Protein AF-A0A3A0FNV3-F1 (afdb_monomer_lite)

Radius of gyration: 21.92 Å; chains: 1; bounding box: 50×44×82 Å

Foldseek 3Di:
DCVVVVLCVVVVVVVVVCCVPVVVVCCVVPPPCVVVVVVVVVVVVQLFDDLQWAADLLLQLDDPCLDQVNQADPPDPDRRPSSRVSSNVSSVVRVVVLVVLLVVLVVLLVLLPVPDDPLLNVLLCLLVDRSVGGDGNVVCVSCVSQCVCCVVPVLSVVLVVVLVVVLVCLVPPDDDRRVSRSVSNVSSSCSSCRSSNVSSVVSPDPDPDPPDPDDDDD

pLDDT: mean 89.93, std 10.89, range [49.06, 98.44]

Structure (mmCIF, N/CA/C/O backbone):
data_AF-A0A3A0FNV3-F1
#
_entry.id   AF-A0A3A0FNV3-F1
#
loop_
_atom_site.group_PDB
_atom_site.id
_atom_site.type_symbol
_atom_site.label_atom_id
_atom_site.label_alt_id
_atom_site.label_comp_id
_atom_site.label_asym_id
_atom_site.label_entity_id
_atom_site.label_seq_id
_atom_site.pdbx_PDB_ins_code
_atom_site.Cartn_x
_atom_site.Cartn_y
_atom_site.Cartn_z
_atom_site.occupancy
_atom_site.B_iso_or_equiv
_atom_site.auth_seq_id
_atom_site.auth_comp_id
_atom_site.auth_asym_id
_atom_site.auth_atom_id
_atom_site.pdbx_PDB_model_num
ATOM 1 N N . SER A 1 1 ? -9.319 -19.279 26.251 1.00 56.81 1 SER A N 1
ATOM 2 C CA . SER A 1 1 ? -10.731 -19.099 25.852 1.00 56.81 1 SER A CA 1
ATOM 3 C C . SER A 1 1 ? -10.801 -19.004 24.334 1.00 56.81 1 SER A C 1
ATOM 5 O O . SER A 1 1 ? -10.103 -18.166 23.783 1.00 56.81 1 SER A O 1
ATOM 7 N N . LEU A 1 2 ? -11.583 -19.861 23.660 1.00 53.09 2 LEU A N 1
ATOM 8 C CA . LEU A 1 2 ? -11.780 -19.834 22.193 1.00 53.09 2 LEU A CA 1
ATOM 9 C C . LEU A 1 2 ? -12.925 -18.893 21.760 1.00 53.09 2 LEU A C 1
ATOM 11 O O . LEU A 1 2 ? -13.252 -18.825 20.579 1.00 53.09 2 LEU A O 1
ATOM 15 N N . ALA A 1 3 ? -13.536 -18.158 22.697 1.00 56.94 3 ALA A N 1
ATOM 16 C CA . ALA A 1 3 ? -14.601 -17.195 22.411 1.00 56.94 3 ALA A CA 1
ATOM 17 C C . ALA A 1 3 ? -14.282 -16.198 21.268 1.00 56.94 3 ALA A C 1
ATOM 19 O O . ALA A 1 3 ? -15.156 -16.022 20.422 1.00 56.94 3 ALA A O 1
ATOM 20 N N . PRO A 1 4 ? -13.063 -15.622 21.146 1.00 59.16 4 PRO A N 1
ATOM 21 C CA . PRO A 1 4 ? -12.758 -14.708 20.040 1.00 59.16 4 PRO A CA 1
ATOM 22 C C . PRO A 1 4 ? -12.643 -15.398 18.669 1.00 59.16 4 PRO A C 1
ATOM 24 O O . PRO A 1 4 ? -12.780 -14.744 17.647 1.00 59.16 4 PRO A O 1
ATOM 27 N N . LEU A 1 5 ? -12.447 -16.722 18.604 1.00 58.72 5 LEU A N 1
ATOM 28 C CA . LEU A 1 5 ? -12.491 -17.445 17.323 1.00 58.72 5 LEU A CA 1
ATOM 29 C C . LEU A 1 5 ? -13.930 -17.673 16.842 1.00 58.72 5 LEU A C 1
ATOM 31 O O . LEU A 1 5 ? -14.163 -17.802 15.644 1.00 58.72 5 LEU A O 1
ATOM 35 N N . ARG A 1 6 ? -14.909 -17.693 17.757 1.00 64.94 6 ARG A N 1
ATOM 36 C CA . ARG A 1 6 ? -16.327 -17.843 17.403 1.00 64.94 6 ARG A CA 1
ATOM 37 C C . ARG A 1 6 ? -16.907 -16.578 16.764 1.00 64.94 6 ARG A C 1
ATOM 39 O O . ARG A 1 6 ? -17.780 -16.709 15.912 1.00 64.94 6 ARG A O 1
ATOM 46 N N . SER A 1 7 ? -16.413 -15.385 17.111 1.00 68.69 7 SER A N 1
ATOM 47 C CA . SER A 1 7 ? -16.864 -14.125 16.492 1.00 68.69 7 SER A CA 1
ATOM 48 C C . SER A 1 7 ? -16.366 -13.947 15.053 1.00 68.69 7 SER A C 1
ATOM 50 O O . SER A 1 7 ? -17.004 -13.265 14.259 1.00 68.69 7 SER A O 1
ATOM 52 N N . LEU A 1 8 ? -15.289 -14.641 14.669 1.00 73.81 8 LEU A N 1
ATOM 53 C CA . LEU A 1 8 ? -14.767 -14.645 13.298 1.00 73.81 8 LEU A CA 1
ATOM 54 C C . LEU A 1 8 ? -15.518 -15.597 12.356 1.00 73.81 8 LEU A C 1
ATOM 56 O O . LEU A 1 8 ? -15.335 -15.523 11.140 1.00 73.81 8 LEU A O 1
ATOM 60 N N . ALA A 1 9 ? -16.371 -16.481 12.885 1.00 78.56 9 ALA A N 1
ATOM 61 C CA . ALA A 1 9 ? -17.079 -17.485 12.093 1.00 78.56 9 ALA A CA 1
ATOM 62 C C . ALA A 1 9 ? -17.923 -16.894 10.942 1.00 78.56 9 ALA A C 1
ATOM 64 O O . ALA A 1 9 ? -17.842 -17.439 9.842 1.00 78.56 9 ALA A O 1
ATOM 65 N N . PRO A 1 10 ? -18.663 -15.775 11.105 1.00 80.88 10 PRO A N 1
ATOM 66 C CA . PRO A 1 10 ? -19.412 -15.167 10.003 1.00 80.88 10 PRO A CA 1
ATOM 67 C C . PRO A 1 10 ? -18.507 -14.637 8.885 1.00 80.88 10 PRO A C 1
ATOM 69 O O . PRO A 1 10 ? -18.831 -14.792 7.710 1.00 80.88 10 PRO A O 1
ATOM 72 N N . PHE A 1 11 ? -17.351 -14.059 9.227 1.00 77.31 11 PHE A N 1
ATOM 73 C CA . PHE A 1 11 ? -16.380 -13.576 8.241 1.00 77.31 11 PHE A CA 1
ATOM 74 C C . PHE A 1 11 ? -15.720 -14.732 7.493 1.00 77.31 11 PHE A C 1
ATOM 76 O O . PHE A 1 11 ? -15.628 -14.697 6.267 1.00 77.31 11 PHE A O 1
ATOM 83 N N . ALA A 1 12 ? -15.305 -15.776 8.215 1.00 82.25 12 ALA A N 1
ATOM 84 C CA . ALA A 1 12 ? -14.751 -16.985 7.616 1.00 82.25 12 ALA A CA 1
ATOM 85 C C . ALA A 1 12 ? -15.774 -17.672 6.698 1.00 82.25 12 ALA A C 1
ATOM 87 O O . ALA A 1 12 ? -15.426 -18.076 5.592 1.00 82.25 12 ALA A O 1
ATOM 88 N N . LEU A 1 13 ? -17.042 -17.737 7.118 1.00 87.44 13 LEU A N 1
ATOM 89 C CA . LEU A 1 13 ? -18.137 -18.267 6.310 1.00 87.44 13 LEU A CA 1
ATOM 90 C C . LEU A 1 13 ? -18.391 -17.408 5.068 1.00 87.44 13 LEU A C 1
ATOM 92 O O . LEU A 1 13 ? -18.533 -17.954 3.982 1.00 87.44 13 LEU A O 1
ATOM 96 N N . GLY A 1 14 ? -18.404 -16.080 5.201 1.00 86.31 14 GLY A N 1
ATOM 97 C CA . GLY A 1 14 ? -18.557 -15.162 4.071 1.00 86.31 14 GLY A CA 1
ATOM 98 C C . GLY A 1 14 ? -17.419 -15.293 3.057 1.00 86.31 14 GLY A C 1
ATOM 99 O O . GLY A 1 14 ? -17.672 -15.377 1.857 1.00 86.31 14 GLY A O 1
ATOM 100 N N . ALA A 1 15 ? -16.173 -15.389 3.527 1.00 84.88 15 ALA A N 1
ATOM 101 C CA . ALA A 1 15 ? -15.012 -15.632 2.674 1.00 84.88 15 ALA A CA 1
ATOM 102 C C . ALA A 1 15 ? -15.087 -17.007 1.990 1.00 84.88 15 ALA A C 1
ATOM 104 O O . ALA A 1 15 ? -14.870 -17.107 0.784 1.00 84.88 15 ALA A O 1
ATOM 105 N N . ALA A 1 16 ? -15.450 -18.056 2.733 1.00 91.50 16 ALA A N 1
ATOM 106 C CA . ALA A 1 16 ? -15.634 -19.397 2.188 1.00 91.50 16 ALA A CA 1
ATOM 107 C C . ALA A 1 16 ? -16.756 -19.436 1.141 1.00 91.50 16 ALA A C 1
ATOM 109 O O . ALA A 1 16 ? -16.574 -20.031 0.083 1.00 91.50 16 ALA A O 1
ATOM 110 N N . LEU A 1 17 ? -17.879 -18.756 1.391 1.00 95.38 17 LEU A N 1
ATOM 111 C CA . LEU A 1 17 ? -18.998 -18.644 0.457 1.00 95.38 17 LEU A CA 1
ATOM 112 C C . LEU A 1 17 ? -18.594 -17.876 -0.805 1.00 95.38 17 LEU A C 1
ATOM 114 O O . LEU A 1 17 ? -18.883 -18.325 -1.910 1.00 95.38 17 LEU A O 1
ATOM 118 N N . ALA A 1 18 ? -17.882 -16.757 -0.657 1.00 91.69 18 ALA A N 1
ATOM 119 C CA . ALA A 1 18 ? -17.359 -16.004 -1.791 1.00 91.69 18 ALA A CA 1
ATOM 120 C C . ALA A 1 18 ? -16.444 -16.880 -2.657 1.00 91.69 18 ALA A C 1
ATOM 122 O O . ALA A 1 18 ? -16.605 -16.910 -3.873 1.00 91.69 18 ALA A O 1
ATOM 123 N N . VAL A 1 19 ? -15.541 -17.659 -2.052 1.00 92.69 19 VAL A N 1
ATOM 124 C CA . VAL A 1 19 ? -14.698 -18.622 -2.778 1.00 92.69 19 VAL A CA 1
ATOM 125 C C . VAL A 1 19 ? -15.552 -19.703 -3.448 1.00 92.69 19 VAL A C 1
ATOM 127 O O . VAL A 1 19 ? -15.392 -19.944 -4.642 1.00 92.69 19 VAL A O 1
ATOM 130 N N . ALA A 1 20 ? -16.491 -20.308 -2.718 1.00 95.62 20 ALA A N 1
ATOM 131 C CA . ALA A 1 20 ? -17.356 -21.381 -3.207 1.00 95.62 20 ALA A CA 1
ATOM 132 C C . ALA A 1 20 ? -18.283 -20.953 -4.354 1.00 95.62 20 ALA A C 1
ATOM 134 O O . ALA A 1 20 ? -18.693 -21.798 -5.140 1.00 95.62 20 ALA A O 1
ATOM 135 N N . VAL A 1 21 ? -18.604 -19.664 -4.480 1.00 96.75 21 VAL A N 1
ATOM 136 C CA . VAL A 1 21 ? -19.423 -19.134 -5.580 1.00 96.75 21 VAL A CA 1
ATOM 137 C C . VAL A 1 21 ? -18.549 -18.612 -6.720 1.00 96.75 21 VAL A C 1
ATOM 139 O O . VAL A 1 21 ? -18.740 -18.986 -7.878 1.00 96.75 21 VAL A O 1
ATOM 142 N N . LEU A 1 22 ? -17.570 -17.760 -6.412 1.00 94.19 22 LEU A N 1
ATOM 143 C CA . LEU A 1 22 ? -16.794 -17.047 -7.427 1.00 94.19 22 LEU A CA 1
ATOM 144 C C . LEU A 1 22 ? -15.810 -17.962 -8.155 1.00 94.19 22 LEU A C 1
ATOM 146 O O . LEU A 1 22 ? -15.647 -17.824 -9.366 1.00 94.19 22 LEU A O 1
ATOM 150 N N . VAL A 1 23 ? -15.171 -18.909 -7.456 1.00 91.81 23 VAL A N 1
ATOM 151 C CA . VAL A 1 23 ? -14.202 -19.819 -8.084 1.00 91.81 23 VAL A CA 1
ATOM 152 C C . VAL A 1 23 ? -14.894 -20.748 -9.086 1.00 91.81 23 VAL A C 1
ATOM 154 O O . VAL A 1 23 ? -14.438 -20.794 -10.233 1.00 91.81 23 VAL A O 1
ATOM 157 N N . PRO A 1 24 ? -16.009 -21.436 -8.764 1.00 93.44 24 PRO A N 1
ATOM 158 C CA . PRO A 1 24 ? -16.716 -22.236 -9.762 1.00 93.44 24 PRO A CA 1
ATOM 159 C C . PRO A 1 24 ? -17.254 -21.406 -10.923 1.00 93.44 24 PRO A C 1
ATOM 161 O O . PRO A 1 24 ? -17.085 -21.814 -12.068 1.00 93.44 24 PRO A O 1
ATOM 164 N N . LEU A 1 25 ? -17.824 -20.223 -10.665 1.00 93.94 25 LEU A N 1
ATOM 165 C CA . LEU A 1 25 ? -18.347 -19.358 -11.726 1.00 93.94 25 LEU A CA 1
ATOM 166 C C . LEU A 1 25 ? -17.239 -18.898 -12.690 1.00 93.94 25 LEU A C 1
ATOM 168 O O . LEU A 1 25 ? -17.401 -18.973 -13.910 1.00 93.94 25 LEU A O 1
ATOM 172 N N . ALA A 1 26 ? -16.086 -18.485 -12.156 1.00 92.00 26 ALA A N 1
ATOM 173 C CA . ALA A 1 26 ? -14.915 -18.131 -12.955 1.00 92.00 26 ALA A CA 1
ATOM 174 C C . ALA A 1 26 ? -14.381 -19.337 -13.746 1.00 92.00 26 ALA A C 1
ATOM 176 O O . ALA A 1 26 ? -14.042 -19.205 -14.923 1.00 92.00 26 ALA A O 1
ATOM 177 N N . THR A 1 27 ? -14.366 -20.524 -13.129 1.00 94.44 27 THR A N 1
ATOM 178 C CA . THR A 1 27 ? -13.934 -21.774 -13.775 1.00 94.44 27 THR A CA 1
ATOM 179 C C . THR A 1 27 ? -14.876 -22.183 -14.901 1.00 94.44 27 THR A C 1
ATOM 181 O O . THR A 1 27 ? -14.412 -22.560 -15.971 1.00 94.44 27 THR A O 1
ATOM 184 N N . TRP A 1 28 ? -16.189 -22.080 -14.696 1.00 95.38 28 TRP A N 1
ATOM 185 C CA . TRP A 1 28 ? -17.193 -22.380 -15.713 1.00 95.38 28 TRP A CA 1
ATOM 186 C C . TRP A 1 28 ? -17.046 -21.466 -16.932 1.00 95.38 28 TRP A C 1
ATOM 188 O O . TRP A 1 28 ? -17.111 -21.934 -18.066 1.00 95.38 28 TRP A O 1
ATOM 198 N N . ARG A 1 29 ? -16.773 -20.172 -16.714 1.00 95.25 29 ARG A N 1
ATOM 199 C CA . ARG A 1 29 ? -16.646 -19.196 -17.804 1.00 95.25 29 ARG A CA 1
ATOM 200 C C . ARG A 1 29 ? -15.292 -19.219 -18.523 1.00 95.25 29 ARG A C 1
ATOM 202 O O . ARG A 1 29 ? -15.258 -18.924 -19.721 1.00 95.25 29 ARG A O 1
ATOM 209 N N . GLY A 1 30 ? -14.201 -19.485 -17.802 1.00 90.75 30 GLY A N 1
ATOM 210 C CA . GLY A 1 30 ? -12.821 -19.428 -18.309 1.00 90.75 30 GLY A CA 1
ATOM 211 C C . GLY A 1 30 ? -12.176 -20.787 -18.605 1.00 90.75 30 GLY A C 1
ATOM 212 O O . GLY A 1 30 ? -11.147 -20.840 -19.272 1.00 90.75 30 GLY A O 1
ATOM 213 N N . GLY A 1 31 ? -12.770 -21.884 -18.133 1.00 92.62 31 GLY A N 1
ATOM 214 C CA . GLY A 1 31 ? -12.195 -23.228 -18.175 1.00 92.62 31 GLY A CA 1
ATOM 215 C C . GLY A 1 31 ? -11.175 -23.485 -17.057 1.00 92.62 31 GLY A C 1
ATOM 216 O O . GLY A 1 31 ? -10.541 -22.570 -16.534 1.00 92.62 31 GLY A O 1
ATOM 217 N N . ALA A 1 32 ? -10.965 -24.758 -16.702 1.00 87.69 32 ALA A N 1
ATOM 218 C CA . ALA A 1 32 ? -10.039 -25.149 -15.629 1.00 87.69 32 ALA A CA 1
ATOM 219 C C . ALA A 1 32 ? -8.579 -24.721 -15.894 1.00 87.69 32 ALA A C 1
ATOM 221 O O . ALA A 1 32 ? -7.851 -24.374 -14.964 1.00 87.69 32 ALA A O 1
ATOM 222 N N . GLY A 1 33 ? -8.163 -24.673 -17.165 1.00 89.88 33 GLY A N 1
ATOM 223 C CA . GLY A 1 33 ? -6.829 -24.213 -17.563 1.00 89.88 33 GLY A CA 1
ATOM 224 C C . GLY A 1 33 ? -6.569 -22.726 -17.288 1.00 89.88 33 GLY A C 1
ATOM 225 O O . GLY A 1 33 ? -5.409 -22.342 -17.109 1.00 89.88 33 GLY A O 1
ATOM 226 N N . ALA A 1 34 ? -7.615 -21.894 -17.179 1.00 89.69 34 ALA A N 1
ATOM 227 C CA . ALA A 1 34 ? -7.478 -20.454 -16.954 1.00 89.69 34 ALA A CA 1
ATOM 228 C C . ALA A 1 34 ? -6.778 -20.119 -15.632 1.00 89.69 34 ALA A C 1
ATOM 230 O O . ALA A 1 34 ? -6.078 -19.112 -15.559 1.00 89.69 34 ALA A O 1
ATOM 231 N N . TRP A 1 35 ? -6.886 -20.976 -14.613 1.00 90.25 35 TRP A N 1
ATOM 232 C CA . TRP A 1 35 ? -6.216 -20.773 -13.326 1.00 90.25 35 TRP A CA 1
ATOM 233 C C . TRP A 1 35 ? -4.694 -20.798 -13.439 1.00 90.25 35 TRP A C 1
ATOM 235 O O . TRP A 1 35 ? -4.016 -19.991 -12.805 1.00 90.25 35 TRP A O 1
ATOM 245 N N . SER A 1 36 ? -4.148 -21.678 -14.282 1.00 90.88 36 SER A N 1
ATOM 246 C CA . SER A 1 36 ? -2.703 -21.748 -14.516 1.00 90.88 36 SER A CA 1
ATOM 247 C C . SER A 1 36 ? -2.185 -20.482 -15.213 1.00 90.88 36 SER A C 1
ATOM 249 O O . SER A 1 36 ? -1.183 -19.902 -14.786 1.00 90.88 36 SER A O 1
ATOM 251 N N . GLY A 1 37 ? -2.922 -19.998 -16.219 1.00 90.44 37 GLY A N 1
ATOM 252 C CA . GLY A 1 37 ? -2.634 -18.753 -16.927 1.00 90.44 37 GLY A CA 1
ATOM 253 C C . GLY A 1 37 ? -2.773 -17.528 -16.025 1.00 90.44 37 GLY A C 1
ATOM 254 O O . GLY A 1 37 ? -1.886 -16.677 -16.004 1.00 90.44 37 GLY A O 1
ATOM 255 N N . PHE A 1 38 ? -3.828 -17.475 -15.209 1.00 88.50 38 PHE A N 1
ATOM 256 C CA . PHE A 1 38 ? -4.022 -16.446 -14.191 1.00 88.50 38 PHE A CA 1
ATOM 257 C C . PHE A 1 38 ? -2.856 -16.424 -13.200 1.00 88.50 38 PHE A C 1
ATOM 259 O O . PHE A 1 38 ? -2.249 -15.378 -13.003 1.00 88.50 38 PHE A O 1
ATOM 266 N N . ALA A 1 39 ? -2.470 -17.570 -12.634 1.00 90.44 39 ALA A N 1
ATOM 267 C CA . ALA A 1 39 ? -1.353 -17.652 -11.696 1.00 90.44 39 ALA A CA 1
ATOM 268 C C . ALA A 1 39 ? -0.014 -17.240 -12.336 1.00 90.44 39 ALA A C 1
ATOM 270 O O . ALA A 1 39 ? 0.791 -16.543 -11.713 1.00 90.44 39 ALA A O 1
ATOM 271 N N . ALA A 1 40 ? 0.246 -17.642 -13.584 1.00 91.06 40 ALA A N 1
ATOM 272 C CA . ALA A 1 40 ? 1.425 -17.206 -14.330 1.00 91.06 40 ALA A CA 1
ATOM 273 C C . ALA A 1 40 ? 1.420 -15.686 -14.569 1.00 91.06 40 ALA A C 1
ATOM 275 O O . ALA A 1 40 ? 2.424 -15.021 -14.305 1.00 91.06 40 ALA A O 1
ATOM 276 N N . ASN A 1 41 ? 0.285 -15.126 -14.992 1.00 89.06 41 ASN A N 1
ATOM 277 C CA . ASN A 1 41 ? 0.139 -13.694 -15.225 1.00 89.06 41 ASN A CA 1
ATOM 278 C C . ASN A 1 41 ? 0.251 -12.886 -13.924 1.00 89.06 41 ASN A C 1
ATOM 280 O O . ASN A 1 41 ? 0.971 -11.895 -13.889 1.00 89.06 41 ASN A O 1
ATOM 284 N N . SER A 1 42 ? -0.362 -13.337 -12.828 1.00 86.25 42 SER A N 1
ATOM 285 C CA . SER A 1 42 ? -0.248 -12.690 -11.517 1.00 86.25 42 SER A CA 1
ATOM 286 C C . SER A 1 42 ? 1.192 -12.696 -11.009 1.00 86.25 42 SER A C 1
ATOM 288 O O . SER A 1 42 ? 1.674 -11.662 -10.556 1.00 86.25 42 SER A O 1
ATOM 290 N N . ARG A 1 43 ? 1.935 -13.807 -11.154 1.00 87.69 43 ARG A N 1
ATOM 291 C CA . ARG A 1 43 ? 3.375 -13.837 -10.831 1.00 87.69 43 ARG A CA 1
ATOM 292 C C . ARG A 1 43 ? 4.165 -12.837 -11.670 1.00 87.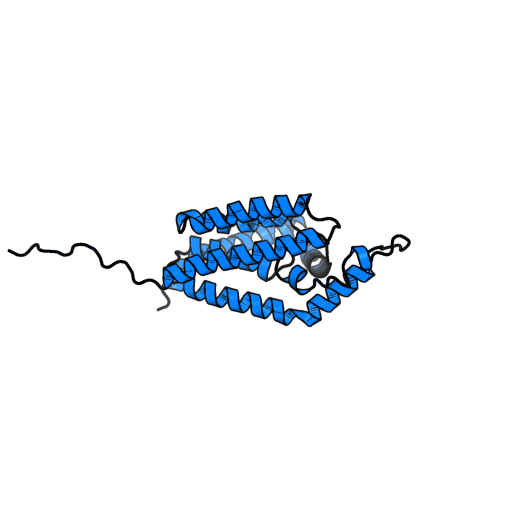69 43 ARG A C 1
ATOM 294 O O . ARG A 1 43 ? 4.989 -12.108 -11.125 1.00 87.69 43 ARG A O 1
ATOM 301 N N . LYS A 1 44 ? 3.889 -12.763 -12.976 1.00 87.62 44 LYS A N 1
ATOM 302 C CA . LYS A 1 44 ? 4.512 -11.781 -13.874 1.00 87.62 44 LYS A CA 1
ATOM 303 C C . LYS A 1 44 ? 4.205 -10.346 -13.435 1.00 87.62 44 LYS A C 1
ATOM 305 O O . LYS A 1 44 ? 5.128 -9.539 -13.356 1.00 87.62 44 LYS A O 1
ATOM 310 N N . LEU A 1 45 ? 2.947 -10.031 -13.130 1.00 84.62 45 LEU A N 1
ATOM 311 C CA . LEU A 1 45 ? 2.519 -8.699 -12.692 1.00 84.62 45 LEU A CA 1
ATOM 312 C C . LEU A 1 45 ? 3.178 -8.304 -11.366 1.00 84.62 45 LEU A C 1
ATOM 314 O O . LEU A 1 45 ? 3.768 -7.233 -11.283 1.00 84.62 45 LEU A O 1
ATOM 318 N N . LEU A 1 46 ? 3.182 -9.197 -10.372 1.00 82.50 46 LEU A N 1
ATOM 319 C CA . LEU A 1 46 ? 3.834 -8.964 -9.077 1.00 82.50 46 LEU A CA 1
ATOM 320 C C . LEU A 1 46 ? 5.357 -8.781 -9.205 1.00 82.50 46 LEU A C 1
ATOM 322 O O . LEU A 1 46 ? 5.953 -7.977 -8.488 1.00 82.50 46 LEU A O 1
ATOM 326 N N . ALA A 1 47 ? 5.995 -9.496 -10.136 1.00 84.19 47 ALA A N 1
ATOM 327 C CA . ALA A 1 47 ? 7.433 -9.402 -10.384 1.00 84.19 47 ALA A CA 1
ATOM 328 C C . ALA A 1 47 ? 7.838 -8.192 -11.243 1.00 84.19 47 ALA A C 1
ATOM 330 O O . ALA A 1 47 ? 9.027 -7.867 -11.314 1.00 84.19 47 ALA A O 1
ATOM 331 N N . THR A 1 48 ? 6.889 -7.526 -11.907 1.00 89.25 48 THR A N 1
ATOM 332 C CA . THR A 1 48 ? 7.171 -6.409 -12.813 1.00 89.25 48 THR A CA 1
ATOM 333 C C . THR A 1 48 ? 7.171 -5.089 -12.042 1.00 89.25 48 THR A C 1
ATOM 335 O O . THR A 1 48 ? 6.142 -4.688 -11.503 1.00 89.25 48 THR A O 1
ATOM 338 N N . PRO A 1 49 ? 8.302 -4.365 -11.970 1.00 92.00 49 PRO A N 1
ATOM 339 C CA . PRO A 1 49 ? 8.306 -3.012 -11.435 1.00 92.00 49 PRO A CA 1
ATOM 340 C C . PRO A 1 49 ? 7.577 -2.073 -12.396 1.00 92.00 49 PRO A C 1
ATOM 342 O O . PRO A 1 49 ? 7.914 -2.013 -13.582 1.00 92.00 49 PRO A O 1
ATOM 345 N N . LEU A 1 50 ? 6.606 -1.331 -11.871 1.00 93.00 50 LEU A N 1
ATOM 346 C CA . LEU A 1 50 ? 5.938 -0.238 -12.568 1.00 93.00 50 LEU A CA 1
ATOM 347 C C . LEU A 1 50 ? 6.190 1.064 -11.814 1.00 93.00 50 LEU A C 1
ATOM 349 O O . LEU A 1 50 ? 6.340 1.057 -10.591 1.00 93.00 50 LEU A O 1
ATOM 353 N N . PHE A 1 51 ? 6.245 2.172 -12.551 1.00 92.75 51 PHE A N 1
ATOM 354 C CA . PHE A 1 51 ? 6.491 3.497 -11.979 1.00 92.75 51 PHE A CA 1
ATOM 355 C C . PHE A 1 51 ? 5.443 3.892 -10.952 1.00 92.75 51 PHE A C 1
ATOM 357 O O . PHE A 1 51 ? 5.773 4.465 -9.925 1.00 92.75 51 PHE A O 1
ATOM 364 N N . ASN A 1 52 ? 4.195 3.515 -11.213 1.00 93.06 52 ASN A N 1
ATOM 365 C CA . ASN A 1 52 ? 3.060 3.829 -10.367 1.00 93.06 52 ASN A CA 1
ATOM 366 C C . ASN A 1 52 ? 2.843 2.837 -9.220 1.00 93.06 52 ASN A C 1
ATOM 368 O O . ASN A 1 52 ? 1.756 2.834 -8.646 1.00 93.06 52 ASN A O 1
ATOM 372 N N . HIS A 1 53 ? 3.815 1.973 -8.908 1.00 94.12 53 HIS A N 1
ATOM 373 C CA . HIS A 1 53 ? 3.717 1.135 -7.718 1.00 94.12 53 HIS A CA 1
ATOM 374 C C . HIS A 1 53 ? 3.894 1.970 -6.448 1.00 94.12 53 HIS A C 1
ATOM 376 O O . HIS A 1 53 ? 4.841 2.747 -6.346 1.00 94.12 53 HIS A O 1
ATOM 382 N N . VAL A 1 54 ? 3.026 1.734 -5.467 1.00 94.50 54 VAL A N 1
ATOM 383 C CA . VAL A 1 54 ? 3.072 2.320 -4.124 1.00 94.50 54 VAL A CA 1
ATOM 384 C C . VAL A 1 54 ? 3.192 1.249 -3.036 1.00 94.50 54 VAL A C 1
ATOM 386 O O . VAL A 1 54 ? 3.049 0.052 -3.312 1.00 94.50 54 VAL A O 1
ATOM 389 N N . GLY A 1 55 ? 3.512 1.680 -1.816 1.00 94.38 55 GLY A N 1
ATOM 390 C CA . GLY A 1 55 ? 3.664 0.837 -0.632 1.00 94.38 55 GLY A CA 1
ATOM 391 C C . GLY A 1 55 ? 5.118 0.577 -0.216 1.00 94.38 55 GLY A C 1
ATOM 392 O O . GLY A 1 55 ? 6.072 1.193 -0.697 1.00 94.38 55 GLY A O 1
ATOM 393 N N . ALA A 1 56 ? 5.317 -0.372 0.697 1.00 95.56 56 ALA A N 1
ATOM 394 C CA . ALA A 1 56 ? 6.626 -0.630 1.303 1.00 95.56 56 ALA A CA 1
ATOM 395 C C . ALA A 1 56 ? 7.671 -1.160 0.304 1.00 95.56 56 ALA A C 1
ATOM 397 O O . ALA A 1 56 ? 8.850 -0.817 0.387 1.00 95.56 56 ALA A O 1
ATOM 398 N N . LEU A 1 57 ? 7.249 -1.976 -0.665 1.00 94.31 57 LEU A N 1
ATOM 399 C CA . LEU A 1 57 ? 8.131 -2.584 -1.666 1.00 94.31 57 LEU A CA 1
ATOM 400 C C . LEU A 1 57 ? 8.816 -1.570 -2.604 1.00 94.31 57 LEU A C 1
ATOM 402 O O . LEU A 1 57 ? 10.043 -1.627 -2.719 1.00 94.31 57 LEU A O 1
ATOM 406 N N . PRO A 1 58 ? 8.098 -0.665 -3.301 1.00 93.69 58 PRO A N 1
ATOM 407 C CA . PRO A 1 58 ? 8.743 0.356 -4.130 1.00 93.69 58 PRO A CA 1
ATOM 408 C C . PRO A 1 58 ? 9.608 1.310 -3.301 1.00 93.69 58 PRO A C 1
ATOM 410 O O . PRO A 1 58 ? 10.688 1.677 -3.758 1.00 93.69 58 PRO A O 1
ATOM 413 N N . LEU A 1 59 ? 9.204 1.636 -2.068 1.00 95.38 59 LEU A N 1
ATOM 414 C CA . LEU A 1 59 ? 10.016 2.454 -1.166 1.00 95.38 59 LEU A CA 1
ATOM 415 C C . LEU A 1 59 ? 11.342 1.767 -0.799 1.00 95.38 59 LEU A C 1
ATOM 417 O O . LEU A 1 59 ? 12.401 2.379 -0.908 1.00 95.38 59 LEU A O 1
ATOM 421 N N . ALA A 1 60 ? 11.310 0.483 -0.428 1.00 95.94 60 ALA A N 1
ATOM 422 C CA . ALA A 1 60 ? 12.515 -0.284 -0.100 1.00 95.94 60 ALA A CA 1
ATOM 423 C C . ALA A 1 60 ? 13.461 -0.427 -1.306 1.00 95.94 60 ALA A C 1
ATOM 425 O O . ALA A 1 60 ? 14.686 -0.389 -1.165 1.00 95.94 60 ALA A O 1
ATOM 426 N N . ALA A 1 61 ? 12.890 -0.574 -2.500 1.00 95.94 61 ALA A N 1
ATOM 427 C CA . ALA A 1 61 ? 13.625 -0.746 -3.746 1.00 95.94 61 ALA A CA 1
ATOM 428 C C . ALA A 1 61 ? 14.215 0.554 -4.309 1.00 95.94 61 ALA A C 1
ATOM 430 O O . ALA A 1 61 ? 15.064 0.505 -5.202 1.00 95.94 61 ALA A O 1
ATOM 431 N N . PHE A 1 62 ? 13.771 1.709 -3.811 1.00 95.75 62 PHE A N 1
ATOM 432 C CA . PHE A 1 62 ? 14.204 2.997 -4.322 1.00 95.75 62 PHE A CA 1
ATOM 433 C C . PHE A 1 62 ? 15.671 3.290 -3.987 1.00 95.75 62 PHE A C 1
ATOM 435 O O . PHE A 1 62 ? 16.177 3.049 -2.886 1.00 95.75 62 PHE A O 1
ATOM 442 N N . GLU A 1 63 ? 16.363 3.851 -4.971 1.00 95.56 63 GLU A N 1
ATOM 443 C CA . GLU A 1 63 ? 17.729 4.329 -4.843 1.00 95.56 63 GLU A CA 1
ATOM 444 C C . GLU A 1 63 ? 17.892 5.574 -5.725 1.00 95.56 63 GLU A C 1
ATOM 446 O O . GLU A 1 63 ? 17.813 5.456 -6.949 1.00 95.56 63 GLU A O 1
ATOM 451 N N . PRO A 1 64 ? 18.152 6.763 -5.148 1.00 94.56 64 PRO A N 1
ATOM 452 C CA . PRO A 1 64 ? 18.235 8.010 -5.914 1.00 94.56 64 PRO A CA 1
ATOM 453 C C . PRO A 1 64 ? 19.279 7.997 -7.041 1.00 94.56 64 PRO A C 1
ATOM 455 O O . PRO A 1 64 ? 19.088 8.632 -8.079 1.00 94.56 64 PRO A O 1
ATOM 458 N N . ALA A 1 65 ? 20.383 7.265 -6.854 1.00 95.44 65 ALA A N 1
ATOM 459 C CA . ALA A 1 65 ? 21.433 7.101 -7.861 1.00 95.44 65 ALA A CA 1
ATOM 460 C C . ALA A 1 65 ? 20.998 6.223 -9.051 1.00 95.44 65 ALA A C 1
ATOM 462 O O . ALA A 1 65 ? 21.599 6.296 -10.118 1.00 95.44 65 ALA A O 1
ATOM 463 N N . ARG A 1 66 ? 19.939 5.423 -8.878 1.00 94.38 66 ARG A N 1
ATOM 464 C CA . ARG A 1 66 ? 19.383 4.479 -9.857 1.00 94.38 66 ARG A CA 1
ATOM 465 C C . ARG A 1 66 ? 17.915 4.786 -10.181 1.00 94.38 66 ARG A C 1
ATOM 467 O O . ARG A 1 66 ? 17.137 3.876 -10.469 1.00 94.38 66 ARG A O 1
ATOM 474 N N . SER A 1 67 ? 17.522 6.058 -10.105 1.00 94.31 67 SER A N 1
ATOM 475 C CA . SER A 1 67 ? 16.174 6.488 -10.486 1.00 94.31 67 SER A CA 1
ATOM 476 C C . SER A 1 67 ? 15.916 6.268 -11.976 1.00 94.31 67 SER A C 1
ATOM 478 O O . SER A 1 67 ? 16.855 6.188 -12.774 1.00 94.31 67 SER A O 1
ATOM 480 N N . ALA A 1 68 ? 14.640 6.198 -12.357 1.00 93.75 68 ALA A N 1
ATOM 481 C CA . ALA A 1 68 ? 14.210 5.981 -13.736 1.00 93.75 68 ALA A CA 1
ATOM 482 C C . ALA A 1 68 ? 14.887 6.963 -14.694 1.00 93.75 68 ALA A C 1
ATOM 484 O O . ALA A 1 68 ? 15.550 6.548 -15.634 1.00 93.75 68 ALA A O 1
ATOM 485 N N . ARG A 1 69 ? 14.852 8.256 -14.353 1.00 93.56 69 ARG A N 1
ATOM 486 C CA . ARG A 1 69 ? 15.512 9.330 -15.107 1.00 93.56 69 ARG A CA 1
ATOM 487 C C . ARG A 1 69 ? 16.994 9.065 -15.396 1.00 93.56 69 ARG A C 1
ATOM 489 O O . ARG A 1 69 ? 17.494 9.471 -16.436 1.00 93.56 69 ARG A O 1
ATOM 496 N N . ARG A 1 70 ? 17.727 8.477 -14.446 1.00 94.31 70 ARG A N 1
ATOM 497 C CA . ARG A 1 70 ? 19.181 8.263 -14.569 1.00 94.31 70 ARG A CA 1
ATOM 498 C C . ARG A 1 70 ? 19.528 7.009 -15.363 1.00 94.31 70 ARG A C 1
ATOM 500 O O . ARG A 1 70 ? 20.625 6.935 -15.903 1.00 94.31 70 ARG A O 1
ATOM 507 N N . LEU A 1 71 ? 18.637 6.022 -15.366 1.00 95.12 71 LEU A N 1
ATOM 508 C CA . LEU A 1 71 ? 18.852 4.719 -15.997 1.00 95.12 71 LEU A CA 1
ATOM 509 C C . LEU A 1 71 ? 18.068 4.540 -17.299 1.00 95.12 71 LEU A C 1
ATOM 511 O O . LEU A 1 71 ? 18.165 3.481 -17.916 1.00 95.12 71 LEU A O 1
ATOM 515 N N . GLU A 1 72 ? 17.286 5.539 -17.697 1.00 94.69 72 GLU A N 1
ATOM 516 C CA . GLU A 1 72 ? 16.548 5.536 -18.950 1.00 94.69 72 GLU A CA 1
ATOM 517 C C . GLU A 1 72 ? 17.507 5.507 -20.146 1.00 94.69 72 GLU A C 1
ATOM 519 O O . GLU A 1 72 ? 18.502 6.231 -20.2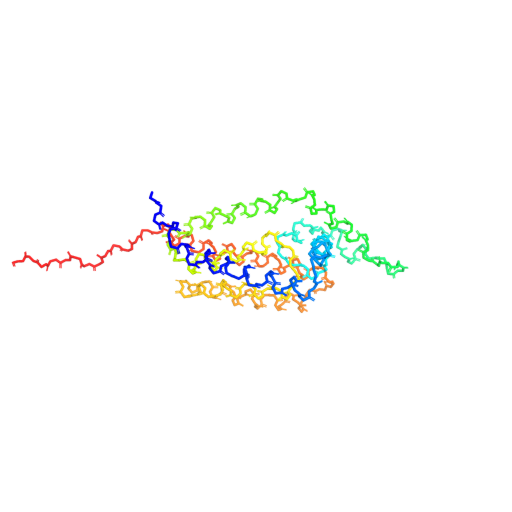03 1.00 94.69 72 GLU A O 1
ATOM 524 N N . GLN A 1 73 ? 17.186 4.660 -21.120 1.00 95.56 73 GLN A N 1
ATOM 525 C CA . GLN A 1 73 ? 17.916 4.499 -22.372 1.00 95.56 73 GLN A CA 1
ATOM 526 C C . GLN A 1 73 ? 16.961 4.767 -23.544 1.00 95.56 73 GLN A C 1
ATOM 528 O O . GLN A 1 73 ? 16.415 3.819 -24.105 1.00 95.56 73 GLN A O 1
ATOM 533 N N . PRO A 1 74 ? 16.733 6.036 -23.938 1.00 94.56 74 PRO A N 1
ATOM 534 C CA . PRO A 1 74 ? 15.668 6.399 -24.883 1.00 94.56 74 PRO A CA 1
ATOM 535 C C . PRO A 1 74 ? 15.753 5.700 -26.246 1.00 94.56 74 PRO A C 1
ATOM 537 O O . PRO A 1 74 ? 14.734 5.474 -26.887 1.00 94.56 74 PRO A O 1
ATOM 540 N N . ALA A 1 75 ? 16.964 5.347 -26.683 1.00 96.06 75 ALA A N 1
ATOM 541 C CA . ALA A 1 75 ? 17.211 4.672 -27.956 1.00 96.06 75 ALA A CA 1
ATOM 542 C C . ALA A 1 75 ? 17.057 3.136 -27.897 1.00 96.06 75 ALA A C 1
ATOM 544 O O . ALA A 1 75 ? 17.170 2.472 -28.925 1.00 96.06 75 ALA A O 1
ATOM 545 N N . ALA A 1 76 ? 16.843 2.549 -26.716 1.00 95.50 76 ALA A N 1
ATOM 546 C CA . ALA A 1 76 ? 16.670 1.107 -26.562 1.00 95.50 76 ALA A CA 1
ATOM 547 C C . ALA A 1 76 ? 15.228 0.671 -26.875 1.00 95.50 76 ALA A C 1
ATOM 549 O O . ALA A 1 76 ? 14.280 1.425 -26.672 1.00 95.50 76 ALA A O 1
ATOM 550 N N . ALA A 1 77 ? 15.047 -0.590 -27.286 1.00 95.69 77 ALA A N 1
ATOM 551 C CA . ALA A 1 77 ? 13.719 -1.166 -27.532 1.00 95.69 77 ALA A CA 1
ATOM 552 C C . ALA A 1 77 ? 12.824 -1.176 -26.273 1.00 95.69 77 ALA A C 1
ATOM 554 O O . ALA A 1 77 ? 11.610 -1.012 -26.366 1.00 95.69 77 ALA A O 1
ATOM 555 N N . GLU A 1 78 ? 13.427 -1.336 -25.089 1.00 94.25 78 GLU A N 1
ATOM 556 C CA . GLU A 1 78 ? 12.769 -1.143 -23.796 1.00 94.25 78 GLU A CA 1
ATOM 557 C C . GLU A 1 78 ? 13.553 -0.096 -22.981 1.00 94.25 78 GLU A C 1
ATOM 559 O O . GLU A 1 78 ? 14.466 -0.464 -22.234 1.00 94.25 78 GLU A O 1
ATOM 564 N N . PRO A 1 79 ? 13.197 1.203 -23.068 1.00 94.62 79 PRO A N 1
ATOM 565 C CA . PRO A 1 79 ? 13.986 2.290 -22.474 1.00 94.62 79 PRO A CA 1
ATOM 566 C C . PRO A 1 79 ? 14.229 2.179 -20.966 1.00 94.62 79 PRO A C 1
ATOM 568 O O . PRO A 1 79 ? 15.180 2.746 -20.441 1.00 94.62 79 PRO A O 1
ATOM 571 N N . ASN A 1 80 ? 13.384 1.426 -20.258 1.00 95.12 80 ASN A N 1
ATOM 572 C CA . ASN A 1 80 ? 13.409 1.298 -18.803 1.00 95.12 80 ASN A CA 1
ATOM 573 C C . ASN A 1 80 ? 13.858 -0.088 -18.312 1.00 95.12 80 ASN A C 1
ATOM 575 O O . ASN A 1 80 ? 13.679 -0.409 -17.135 1.00 95.12 80 ASN A O 1
ATOM 579 N N . ALA A 1 81 ? 14.433 -0.924 -19.183 1.00 95.56 81 ALA A N 1
ATOM 580 C CA . ALA A 1 81 ? 14.866 -2.276 -18.823 1.00 95.56 81 ALA A CA 1
ATOM 581 C C . ALA A 1 81 ? 15.897 -2.275 -17.679 1.00 95.56 81 ALA A C 1
ATOM 583 O O . ALA A 1 81 ? 15.748 -3.026 -16.708 1.00 95.56 81 ALA A O 1
ATOM 584 N N . VAL A 1 82 ? 16.892 -1.381 -17.750 1.00 96.38 82 VAL A N 1
ATOM 585 C CA . VAL A 1 82 ? 17.952 -1.245 -16.736 1.00 96.38 82 VAL A CA 1
ATOM 586 C C . VAL A 1 82 ? 17.375 -0.801 -15.390 1.00 96.38 82 VAL A C 1
ATOM 588 O O . VAL A 1 82 ? 17.687 -1.394 -14.355 1.00 96.38 82 VAL A O 1
ATOM 591 N N . TRP A 1 83 ? 16.459 0.174 -15.392 1.00 95.94 83 TRP A N 1
ATOM 592 C CA . TRP A 1 83 ? 15.742 0.589 -14.183 1.00 95.94 83 TRP A CA 1
ATOM 593 C C . TRP A 1 83 ? 14.934 -0.567 -13.574 1.00 95.94 83 TRP A C 1
ATOM 595 O O . TRP A 1 83 ? 15.065 -0.850 -12.382 1.00 95.9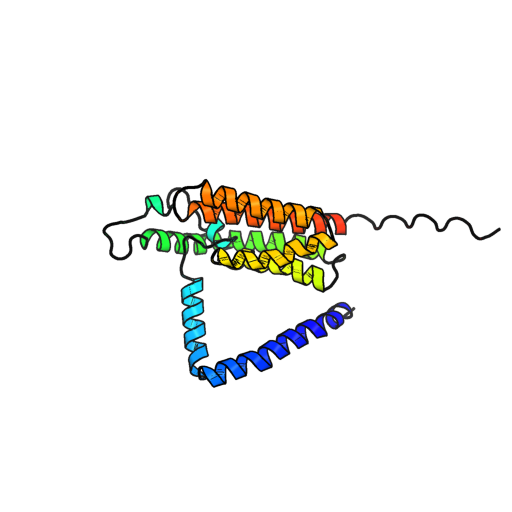4 83 TRP A O 1
ATOM 605 N N . LYS A 1 84 ? 14.158 -1.308 -14.380 1.00 95.38 84 LYS A N 1
ATOM 606 C CA . LYS A 1 84 ? 13.384 -2.466 -13.893 1.00 95.38 84 LYS A CA 1
ATOM 607 C C . LYS A 1 84 ? 14.287 -3.547 -13.297 1.00 95.38 84 LYS A C 1
ATOM 609 O O . LYS A 1 84 ? 13.931 -4.163 -12.292 1.00 95.38 84 LYS A O 1
ATOM 614 N N . GLN A 1 85 ? 15.450 -3.796 -13.895 1.00 95.88 85 GLN A N 1
ATOM 615 C CA . GLN A 1 85 ? 16.422 -4.746 -13.356 1.00 95.88 85 GLN A CA 1
ATOM 616 C C . GLN A 1 85 ? 16.979 -4.277 -12.008 1.00 95.88 85 GLN A C 1
ATOM 618 O O . GLN A 1 85 ? 16.993 -5.064 -11.060 1.00 95.88 85 GLN A O 1
ATOM 623 N N . ALA A 1 86 ? 17.363 -3.002 -11.895 1.00 96.12 86 ALA A N 1
ATOM 624 C CA . ALA A 1 86 ? 17.843 -2.418 -10.644 1.00 96.12 86 ALA A CA 1
ATOM 625 C C . ALA A 1 86 ? 16.786 -2.509 -9.530 1.00 96.12 86 ALA A C 1
ATOM 627 O O . ALA A 1 86 ? 17.104 -2.921 -8.414 1.00 96.12 86 ALA A O 1
ATOM 628 N N . GLN A 1 87 ? 15.522 -2.217 -9.850 1.00 95.69 87 GLN A N 1
ATOM 629 C CA . GLN A 1 87 ? 14.395 -2.354 -8.925 1.00 95.69 87 GLN A CA 1
ATOM 630 C C . GLN A 1 87 ? 14.231 -3.795 -8.426 1.00 95.69 87 GLN A C 1
ATOM 632 O O . GLN A 1 87 ? 14.100 -4.014 -7.224 1.00 95.69 87 GLN A O 1
ATOM 637 N N . ARG A 1 88 ? 14.281 -4.801 -9.312 1.00 94.50 88 ARG A N 1
ATOM 638 C CA . ARG A 1 88 ? 14.196 -6.219 -8.909 1.00 94.50 88 ARG A CA 1
ATOM 639 C C . ARG A 1 88 ? 15.344 -6.627 -7.984 1.00 94.50 88 ARG A C 1
ATOM 641 O O . ARG A 1 88 ? 15.091 -7.250 -6.956 1.00 94.50 88 ARG A O 1
ATOM 648 N N . ALA A 1 89 ? 16.575 -6.245 -8.323 1.00 95.88 89 ALA A N 1
ATOM 649 C CA . ALA A 1 89 ? 17.750 -6.552 -7.511 1.00 95.88 89 ALA A CA 1
ATOM 650 C C . ALA A 1 89 ? 17.642 -5.935 -6.107 1.00 95.88 89 ALA A C 1
ATOM 652 O O . ALA A 1 89 ? 17.807 -6.639 -5.113 1.00 95.88 89 ALA A O 1
ATOM 653 N N . ARG A 1 90 ? 17.270 -4.650 -6.011 1.00 95.75 90 ARG A N 1
ATOM 654 C CA . ARG A 1 90 ? 17.107 -3.964 -4.720 1.00 95.75 90 ARG A CA 1
ATOM 655 C C . ARG A 1 90 ? 15.940 -4.505 -3.901 1.00 95.75 90 ARG A C 1
ATOM 657 O O . ARG A 1 90 ? 16.085 -4.624 -2.690 1.00 95.75 90 ARG A O 1
ATOM 664 N N . ARG A 1 91 ? 14.816 -4.881 -4.526 1.00 93.38 91 ARG A N 1
ATOM 665 C CA . ARG A 1 91 ? 13.707 -5.559 -3.824 1.00 93.38 91 ARG A CA 1
ATOM 666 C C . ARG A 1 91 ? 14.174 -6.844 -3.152 1.00 93.38 91 ARG A C 1
ATOM 668 O O . ARG A 1 91 ? 13.809 -7.074 -2.008 1.00 93.38 91 ARG A O 1
ATOM 675 N N . ALA A 1 92 ? 14.973 -7.655 -3.846 1.00 93.50 92 ALA A N 1
ATOM 676 C CA . ALA A 1 92 ? 15.503 -8.895 -3.289 1.00 93.50 92 ALA A CA 1
ATOM 677 C C . ALA A 1 92 ? 16.507 -8.623 -2.156 1.00 93.50 92 ALA A C 1
ATOM 679 O O . ALA A 1 92 ? 16.363 -9.163 -1.064 1.00 93.50 92 ALA A O 1
ATOM 680 N N . GLU A 1 93 ? 17.474 -7.731 -2.385 1.00 97.06 93 GLU A N 1
ATOM 681 C CA . GLU A 1 93 ? 18.504 -7.363 -1.404 1.00 97.06 93 GLU A CA 1
ATOM 682 C C . GLU A 1 93 ? 17.913 -6.753 -0.123 1.00 97.06 93 GLU A C 1
ATOM 684 O O . GLU A 1 93 ? 18.388 -7.008 0.981 1.00 97.06 93 GLU A O 1
ATOM 689 N N . ARG A 1 94 ? 16.856 -5.947 -0.263 1.00 96.94 94 ARG A N 1
ATOM 690 C CA . ARG A 1 94 ? 16.224 -5.202 0.832 1.00 96.94 94 ARG A CA 1
ATOM 691 C C . ARG A 1 94 ? 14.873 -5.776 1.251 1.00 96.94 94 ARG A C 1
ATOM 693 O O . ARG A 1 94 ? 14.116 -5.099 1.943 1.00 96.94 94 ARG A O 1
ATOM 700 N N . ALA A 1 95 ? 14.567 -7.021 0.885 1.00 93.44 95 ALA A N 1
ATOM 701 C CA . ALA A 1 95 ? 13.323 -7.686 1.281 1.00 93.44 95 ALA A CA 1
ATOM 702 C C . ALA A 1 95 ? 13.144 -7.703 2.810 1.00 93.44 95 ALA A C 1
ATOM 704 O O . ALA A 1 95 ? 12.033 -7.567 3.320 1.00 93.44 95 ALA A O 1
ATOM 705 N N . TRP A 1 96 ? 14.256 -7.785 3.545 1.00 96.06 96 TRP A N 1
ATOM 706 C CA . TRP A 1 96 ? 14.272 -7.729 5.003 1.00 96.06 96 TRP A CA 1
ATOM 707 C C . TRP A 1 96 ? 13.703 -6.417 5.569 1.00 96.06 96 TRP A C 1
ATOM 709 O O . TRP A 1 96 ? 13.084 -6.454 6.628 1.00 96.06 96 TRP A O 1
ATOM 719 N N . LEU A 1 97 ? 13.835 -5.277 4.870 1.00 96.19 97 LEU A N 1
ATOM 720 C CA . LEU A 1 97 ? 13.229 -4.009 5.300 1.00 96.19 97 LEU A CA 1
ATOM 721 C C . LEU A 1 97 ? 11.705 -4.093 5.269 1.00 96.19 97 LEU A C 1
ATOM 723 O O . LEU A 1 97 ? 11.046 -3.636 6.197 1.00 96.19 97 LEU A O 1
ATOM 727 N N . VAL A 1 98 ? 11.144 -4.711 4.228 1.00 95.00 98 VAL A N 1
ATOM 728 C CA . VAL A 1 98 ? 9.693 -4.900 4.105 1.00 95.00 98 VAL A CA 1
ATOM 729 C C . VAL A 1 98 ? 9.184 -5.803 5.224 1.00 95.00 98 VAL A C 1
ATOM 731 O O . VAL A 1 98 ? 8.189 -5.477 5.866 1.00 95.00 98 VAL A O 1
ATOM 734 N N . VAL A 1 99 ? 9.906 -6.887 5.525 1.00 95.88 99 VAL A N 1
ATOM 735 C CA . VAL A 1 99 ? 9.582 -7.777 6.650 1.00 95.88 99 VAL A CA 1
ATOM 736 C C . VAL A 1 99 ? 9.671 -7.038 7.987 1.00 95.88 99 VAL A C 1
ATOM 738 O O . VAL A 1 99 ? 8.762 -7.159 8.802 1.00 95.88 99 VAL A O 1
ATOM 741 N N . ALA A 1 100 ? 10.717 -6.237 8.212 1.00 96.56 100 ALA A N 1
ATOM 742 C CA . ALA A 1 100 ? 10.884 -5.464 9.441 1.00 96.56 100 ALA A CA 1
ATOM 743 C C . ALA A 1 100 ? 9.762 -4.429 9.629 1.00 96.56 100 ALA A C 1
ATOM 745 O O . ALA A 1 100 ? 9.194 -4.319 10.715 1.00 96.56 100 ALA A O 1
ATOM 746 N N . VAL A 1 101 ? 9.394 -3.713 8.563 1.00 96.50 101 VAL A N 1
ATOM 747 C CA . VAL A 1 101 ? 8.280 -2.755 8.563 1.00 96.50 101 VAL A CA 1
ATOM 748 C C . VAL A 1 101 ? 6.950 -3.472 8.819 1.00 96.50 101 VAL A C 1
ATOM 750 O O . VAL A 1 101 ? 6.180 -3.041 9.676 1.00 96.50 101 VAL A O 1
ATOM 753 N N . ALA A 1 102 ? 6.692 -4.601 8.156 1.00 96.44 102 ALA A N 1
ATOM 754 C CA . ALA A 1 102 ? 5.487 -5.396 8.386 1.00 96.44 102 ALA A CA 1
ATOM 755 C C . ALA A 1 102 ? 5.416 -5.940 9.823 1.00 96.44 102 ALA A C 1
ATOM 757 O O . ALA A 1 102 ? 4.356 -5.890 10.445 1.00 96.44 102 ALA A O 1
ATOM 758 N N . ALA A 1 103 ? 6.539 -6.401 10.381 1.00 97.31 103 ALA A N 1
ATOM 759 C CA . ALA A 1 103 ? 6.623 -6.876 11.759 1.00 97.31 103 ALA A CA 1
ATOM 760 C C . ALA A 1 103 ? 6.358 -5.747 12.766 1.00 97.31 103 ALA A C 1
ATOM 762 O O . ALA A 1 103 ? 5.574 -5.924 13.698 1.00 97.31 103 ALA A O 1
ATOM 763 N N . LEU A 1 104 ? 6.948 -4.565 12.556 1.00 97.81 104 LEU A N 1
ATOM 764 C CA . LEU A 1 104 ? 6.692 -3.395 13.396 1.00 97.81 104 LEU A CA 1
ATOM 765 C C . LEU A 1 104 ? 5.214 -2.995 13.359 1.00 97.81 104 LEU A C 1
ATOM 767 O O . LEU A 1 104 ? 4.616 -2.727 14.402 1.00 97.81 104 LEU A O 1
ATOM 771 N N . TRP A 1 105 ? 4.606 -2.987 12.172 1.00 98.06 105 TRP A N 1
ATOM 772 C CA . TRP A 1 105 ? 3.178 -2.720 12.041 1.00 98.06 105 TRP A CA 1
ATOM 773 C C . TRP A 1 105 ? 2.334 -3.789 12.750 1.00 98.06 105 TRP A C 1
ATOM 775 O O . TRP A 1 105 ? 1.418 -3.441 13.492 1.00 98.06 105 TRP A O 1
ATOM 785 N N . ALA A 1 106 ? 2.673 -5.073 12.603 1.00 97.81 106 ALA A N 1
ATOM 786 C CA . ALA A 1 106 ? 1.966 -6.174 13.254 1.00 97.81 106 ALA A CA 1
ATOM 787 C C . ALA A 1 106 ? 2.002 -6.067 14.789 1.00 97.81 106 ALA A C 1
ATOM 789 O O . ALA A 1 106 ? 1.001 -6.353 15.445 1.00 97.81 106 ALA A O 1
ATOM 790 N N . LEU A 1 107 ? 3.112 -5.594 15.369 1.00 97.88 107 LEU A N 1
ATOM 791 C CA . LEU A 1 107 ? 3.209 -5.312 16.805 1.00 97.88 107 LEU A CA 1
ATOM 792 C C . LEU A 1 107 ? 2.243 -4.200 17.238 1.00 97.88 107 LEU A C 1
ATOM 794 O O . LEU A 1 107 ? 1.551 -4.335 18.250 1.00 97.88 107 LEU A O 1
ATOM 798 N N . LEU A 1 108 ? 2.161 -3.108 16.471 1.00 97.94 108 LEU A N 1
ATOM 799 C CA . LEU A 1 108 ? 1.215 -2.021 16.745 1.00 97.94 108 LEU A CA 1
ATOM 800 C C . LEU A 1 108 ? -0.235 -2.482 16.581 1.00 97.94 108 LEU A C 1
ATOM 802 O O . LEU A 1 108 ? -1.074 -2.172 17.426 1.00 97.94 108 LEU A O 1
ATOM 806 N N . TYR A 1 109 ? -0.514 -3.258 15.537 1.00 97.25 109 TYR A N 1
ATOM 807 C CA . TYR A 1 109 ? -1.816 -3.866 15.296 1.00 97.25 109 TYR A CA 1
ATOM 808 C C . TYR A 1 109 ? -2.230 -4.760 16.470 1.00 97.25 109 TYR A C 1
ATOM 810 O O . TYR A 1 109 ? -3.291 -4.551 17.058 1.00 97.25 109 TYR A O 1
ATOM 818 N N . ALA A 1 110 ? -1.357 -5.679 16.895 1.00 96.19 110 ALA A N 1
ATOM 819 C CA . ALA A 1 110 ? -1.595 -6.559 18.037 1.00 96.19 110 ALA A CA 1
ATOM 820 C C . ALA A 1 110 ? -1.871 -5.777 19.330 1.00 96.19 110 ALA A C 1
ATOM 822 O O . ALA A 1 110 ? -2.710 -6.174 20.136 1.00 96.19 110 ALA A O 1
ATOM 823 N N . ARG A 1 111 ? -1.204 -4.633 19.512 1.00 96.75 111 ARG A N 1
ATOM 824 C CA . ARG A 1 111 ? -1.426 -3.747 20.658 1.00 96.75 111 ARG A CA 1
ATOM 825 C C . ARG A 1 111 ? -2.748 -2.979 20.578 1.00 96.75 111 ARG A C 1
ATOM 827 O O . ARG A 1 111 ? -3.314 -2.667 21.621 1.00 96.75 111 ARG A O 1
ATOM 834 N N . ALA A 1 112 ? -3.244 -2.676 19.380 1.00 96.00 112 ALA A N 1
ATOM 835 C CA . ALA A 1 112 ? -4.537 -2.023 19.179 1.00 96.00 112 ALA A CA 1
ATOM 836 C C . ALA A 1 112 ? -5.726 -2.987 19.353 1.00 96.00 112 ALA A C 1
ATOM 838 O O . ALA A 1 112 ? -6.765 -2.579 19.875 1.00 96.00 112 ALA A O 1
ATOM 839 N N . LEU A 1 113 ? -5.559 -4.260 18.967 1.00 94.50 113 LEU A N 1
ATOM 840 C CA . LEU A 1 113 ? -6.613 -5.284 18.929 1.00 94.50 113 LEU A CA 1
ATOM 841 C C . LEU A 1 113 ? -7.530 -5.354 20.162 1.00 94.50 113 LEU A C 1
ATOM 843 O O . LEU A 1 113 ? -8.739 -5.424 19.957 1.00 94.50 113 LEU A O 1
ATOM 847 N N . PRO A 1 114 ? -7.047 -5.295 21.421 1.00 93.12 114 PRO A N 1
ATOM 848 C CA . PRO A 1 114 ? -7.909 -5.476 22.593 1.00 93.12 114 PRO A CA 1
ATOM 849 C C . PRO A 1 114 ? -9.057 -4.464 22.729 1.00 93.12 114 PRO A C 1
ATOM 851 O O . PRO A 1 114 ? -9.962 -4.685 23.529 1.00 93.12 114 PRO A O 1
ATOM 854 N N . ARG A 1 115 ? -9.018 -3.339 21.999 1.00 89.62 115 ARG A N 1
ATOM 855 C CA . ARG A 1 115 ? -10.074 -2.308 21.997 1.00 89.62 115 ARG A CA 1
ATOM 856 C C . ARG A 1 115 ? -10.820 -2.170 20.678 1.00 89.62 115 ARG A C 1
ATOM 858 O O . ARG A 1 115 ? -11.657 -1.278 20.554 1.00 89.62 115 ARG A O 1
ATOM 865 N N . LEU A 1 116 ? -10.504 -3.006 19.699 1.00 92.94 116 LEU A N 1
ATOM 866 C CA . LEU A 1 116 ? -11.151 -2.990 18.397 1.00 92.94 116 LEU A CA 1
ATOM 867 C C . LEU A 1 116 ? -12.233 -4.068 18.358 1.00 92.94 116 LEU A C 1
ATOM 869 O O . LEU A 1 116 ? -12.006 -5.203 18.766 1.00 92.94 116 LEU A O 1
ATOM 873 N N . GLY A 1 117 ? -13.410 -3.709 17.849 1.00 90.00 117 GLY A N 1
ATOM 874 C CA . GLY A 1 117 ? -14.402 -4.696 17.425 1.00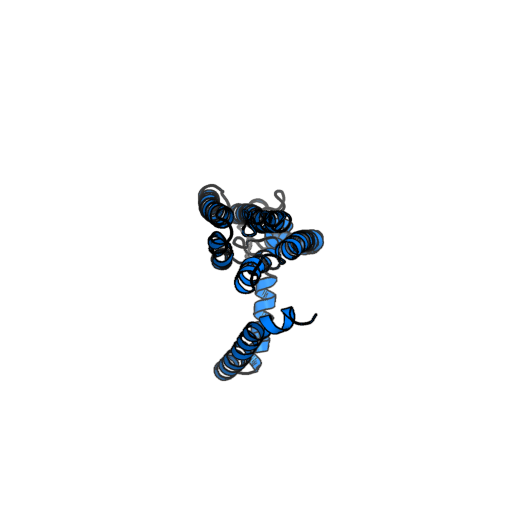 90.00 117 GLY A CA 1
ATOM 875 C C . GLY A 1 117 ? -14.019 -5.301 16.073 1.00 90.00 117 GLY A C 1
ATOM 876 O O . GLY A 1 117 ? -13.204 -4.723 15.346 1.00 90.00 117 GLY A O 1
ATOM 877 N N . ASP A 1 118 ? -14.646 -6.418 15.704 1.00 89.19 118 ASP A N 1
ATOM 878 C CA . ASP A 1 118 ? -14.287 -7.208 14.515 1.00 89.19 118 ASP A CA 1
ATOM 879 C C . ASP A 1 118 ? -14.201 -6.371 13.227 1.00 89.19 118 ASP A C 1
ATOM 881 O O . ASP A 1 118 ? -13.208 -6.444 12.504 1.00 89.19 118 ASP A O 1
ATOM 885 N N . TRP A 1 119 ? -15.192 -5.507 12.967 1.00 92.31 119 TRP A N 1
ATOM 886 C CA . TRP A 1 119 ? -15.204 -4.661 11.766 1.00 92.31 119 TRP A CA 1
ATOM 887 C C . TRP A 1 119 ? -14.026 -3.677 11.733 1.00 92.31 119 TRP A C 1
ATOM 889 O O . TRP A 1 119 ? -13.430 -3.450 10.685 1.00 92.31 119 TRP A O 1
ATOM 899 N N . SER A 1 120 ? -13.668 -3.103 12.883 1.00 95.19 120 SER A N 1
ATOM 900 C CA . SER A 1 120 ? -12.587 -2.121 12.984 1.00 95.19 120 SER A CA 1
ATOM 901 C C . SER A 1 120 ? -11.207 -2.768 12.949 1.00 95.19 120 SER A C 1
ATOM 903 O O . SER A 1 120 ? -10.277 -2.194 12.388 1.00 95.19 120 SER A O 1
ATOM 905 N N . ALA A 1 121 ? -11.082 -3.984 13.487 1.00 94.31 121 ALA A N 1
ATOM 906 C CA . ALA A 1 121 ? -9.888 -4.800 13.331 1.00 94.31 121 ALA A CA 1
ATOM 907 C C . ALA A 1 121 ? -9.688 -5.171 11.854 1.00 94.31 121 ALA A C 1
ATOM 909 O O . ALA A 1 121 ? -8.602 -4.963 11.319 1.00 94.31 121 ALA A O 1
ATOM 910 N N . ALA A 1 122 ? -10.749 -5.612 11.167 1.00 92.31 122 ALA A N 1
ATOM 911 C CA . ALA A 1 122 ? -10.717 -5.906 9.736 1.00 92.31 122 ALA A CA 1
ATOM 912 C C . ALA A 1 122 ? -10.375 -4.668 8.889 1.00 92.31 122 ALA A C 1
ATOM 914 O O . ALA A 1 122 ? -9.538 -4.749 7.993 1.00 92.31 122 ALA A O 1
ATOM 915 N N . ALA A 1 123 ? -10.968 -3.511 9.202 1.00 95.06 123 ALA A N 1
ATOM 916 C CA . ALA A 1 123 ? -10.667 -2.252 8.529 1.00 95.06 123 ALA A CA 1
ATOM 917 C C . ALA A 1 123 ? -9.206 -1.826 8.732 1.00 95.06 123 ALA A C 1
ATOM 919 O O . ALA A 1 123 ? -8.546 -1.447 7.774 1.00 95.06 123 ALA A O 1
ATOM 920 N N . LEU A 1 124 ? -8.666 -1.941 9.950 1.00 96.56 124 LEU A N 1
ATOM 921 C CA . LEU A 1 124 ? -7.253 -1.664 10.212 1.00 96.56 124 LEU A CA 1
ATOM 922 C C . LEU A 1 124 ? -6.333 -2.671 9.506 1.00 96.56 124 LEU A C 1
ATOM 924 O O . LEU A 1 124 ? -5.272 -2.294 9.014 1.00 96.56 124 LEU A O 1
ATOM 928 N N . ALA A 1 125 ? -6.747 -3.936 9.406 1.00 95.69 125 ALA A N 1
ATOM 929 C CA . ALA A 1 125 ? -5.987 -4.988 8.740 1.00 95.69 125 ALA A CA 1
ATOM 930 C C . ALA A 1 125 ? -5.815 -4.759 7.231 1.00 95.69 125 ALA A C 1
ATOM 932 O O . ALA A 1 125 ? -4.880 -5.311 6.651 1.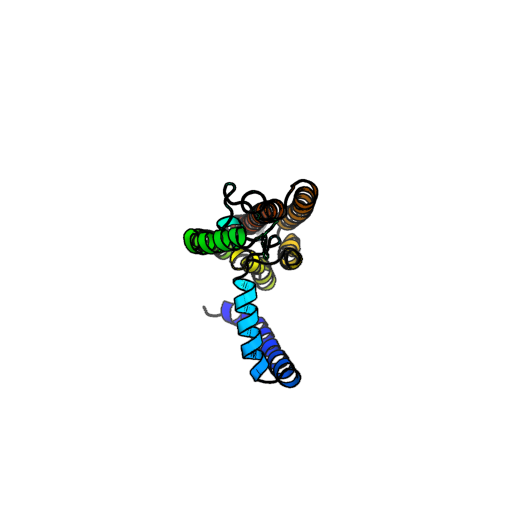00 95.69 125 ALA A O 1
ATOM 933 N N . THR A 1 126 ? -6.627 -3.914 6.585 1.00 95.00 126 THR A N 1
ATOM 934 C CA . THR A 1 126 ? -6.413 -3.567 5.169 1.00 95.00 126 THR A CA 1
ATOM 935 C C . THR A 1 126 ? -5.090 -2.831 4.937 1.00 95.00 126 THR A C 1
ATOM 937 O O . THR A 1 126 ? -4.551 -2.890 3.834 1.00 95.00 126 THR A O 1
ATOM 940 N N . ALA A 1 127 ? -4.493 -2.239 5.981 1.00 95.38 127 ALA A N 1
ATOM 941 C CA . ALA A 1 127 ? -3.144 -1.678 5.929 1.00 95.38 127 ALA A CA 1
ATOM 942 C C . ALA A 1 127 ? -2.058 -2.718 5.592 1.00 95.38 127 ALA A C 1
ATOM 944 O O . ALA A 1 127 ? -0.988 -2.346 5.116 1.00 95.38 127 ALA A O 1
ATOM 945 N N . THR A 1 128 ? -2.319 -4.019 5.772 1.00 94.44 128 THR A N 1
ATOM 946 C CA . THR A 1 128 ? -1.402 -5.084 5.325 1.00 94.44 128 THR A CA 1
ATOM 947 C C . THR A 1 128 ? -1.163 -5.062 3.821 1.00 94.44 128 THR A C 1
ATOM 949 O O . THR A 1 128 ? -0.097 -5.469 3.368 1.00 94.44 128 THR A O 1
ATOM 952 N N . VAL A 1 129 ? -2.122 -4.561 3.041 1.00 92.38 129 VAL A N 1
ATOM 953 C CA . VAL A 1 129 ? -2.061 -4.566 1.583 1.00 92.38 129 VAL A CA 1
ATOM 954 C C . VAL A 1 129 ? -0.878 -3.730 1.065 1.00 92.38 129 VAL A C 1
ATOM 956 O O . VAL A 1 129 ? 0.009 -4.319 0.443 1.00 92.38 129 VAL A O 1
ATOM 959 N N . PRO A 1 130 ? -0.763 -2.418 1.345 1.00 93.12 130 PRO A N 1
ATOM 960 C CA . PRO A 1 130 ? 0.401 -1.626 0.922 1.00 93.12 130 PRO A CA 1
ATOM 961 C C . PRO A 1 130 ? 1.709 -1.996 1.641 1.00 93.12 130 PRO A C 1
ATOM 963 O O . PRO A 1 130 ? 2.794 -1.643 1.179 1.00 93.12 130 PRO A O 1
ATOM 966 N N . LEU A 1 131 ? 1.645 -2.726 2.759 1.00 93.62 131 LEU A N 1
ATOM 967 C CA . LEU A 1 131 ? 2.834 -3.253 3.436 1.00 93.62 131 LEU A CA 1
ATOM 968 C C . LEU A 1 131 ? 3.397 -4.499 2.738 1.00 93.62 131 LEU A C 1
ATOM 970 O O . LEU A 1 131 ? 4.612 -4.653 2.643 1.00 93.62 131 LEU A O 1
ATOM 974 N N . ALA A 1 132 ? 2.529 -5.389 2.256 1.00 88.06 132 ALA A N 1
ATOM 975 C CA . ALA A 1 132 ? 2.914 -6.688 1.706 1.00 88.06 132 ALA A CA 1
ATOM 976 C C . ALA A 1 132 ? 2.986 -6.711 0.174 1.00 88.06 132 ALA A C 1
ATOM 978 O O . ALA A 1 132 ? 3.604 -7.605 -0.404 1.00 88.06 132 ALA A O 1
ATOM 979 N N . THR A 1 133 ? 2.343 -5.755 -0.497 1.00 86.44 133 THR A N 1
ATOM 980 C CA . THR A 1 133 ? 2.203 -5.752 -1.955 1.00 86.44 133 THR A CA 1
ATOM 981 C C . THR A 1 133 ? 2.690 -4.441 -2.562 1.00 86.44 133 THR A C 1
ATOM 983 O O . THR A 1 133 ? 2.707 -3.399 -1.914 1.00 86.44 133 THR A O 1
ATOM 986 N N . ALA A 1 134 ? 3.138 -4.509 -3.816 1.00 84.75 134 ALA A N 1
ATOM 987 C CA . ALA A 1 134 ? 3.455 -3.336 -4.618 1.00 84.75 134 ALA A CA 1
ATOM 988 C C . ALA A 1 134 ? 2.267 -3.091 -5.549 1.00 84.75 134 ALA A C 1
ATOM 990 O O . ALA A 1 134 ? 2.184 -3.700 -6.616 1.00 84.75 134 ALA A O 1
ATOM 991 N N . LEU A 1 135 ? 1.318 -2.271 -5.108 1.00 81.31 135 LEU A N 1
ATOM 992 C CA . LEU A 1 135 ? 0.106 -1.993 -5.870 1.00 81.31 135 LEU A CA 1
ATOM 993 C C . LEU A 1 135 ? 0.300 -0.809 -6.795 1.00 81.31 135 LEU A C 1
ATOM 995 O O . LEU A 1 135 ? 0.934 0.168 -6.426 1.00 81.31 135 LEU A O 1
ATOM 999 N N . THR A 1 136 ? -0.327 -0.840 -7.963 1.00 84.44 136 THR A N 1
ATOM 1000 C CA . THR A 1 136 ? -0.488 0.367 -8.776 1.00 84.44 136 THR A CA 1
ATOM 1001 C C . THR A 1 136 ? -1.340 1.408 -8.043 1.00 84.44 136 THR A C 1
ATOM 1003 O O . THR A 1 136 ? -2.330 1.060 -7.402 1.00 84.44 136 THR A O 1
ATOM 1006 N N . GLY A 1 137 ? -1.008 2.692 -8.184 1.00 78.62 137 GLY A N 1
ATOM 1007 C CA . GLY A 1 137 ? -1.571 3.781 -7.376 1.00 78.62 137 GLY A CA 1
ATOM 1008 C C . GLY A 1 137 ? -3.097 3.955 -7.400 1.00 78.62 137 GLY A C 1
ATOM 1009 O O . GLY A 1 137 ? -3.641 4.576 -6.495 1.00 78.62 137 GLY A O 1
ATOM 1010 N N . TYR A 1 138 ? -3.832 3.392 -8.362 1.00 76.81 138 TYR A N 1
ATOM 1011 C CA . TYR A 1 138 ? -5.302 3.417 -8.319 1.00 76.81 138 TYR A CA 1
ATOM 1012 C C . TYR A 1 138 ? -5.895 2.494 -7.237 1.00 76.81 138 TYR A C 1
ATOM 1014 O O . TYR A 1 138 ? -7.050 2.657 -6.853 1.00 76.81 138 TYR A O 1
ATOM 1022 N N . TYR A 1 139 ? -5.108 1.568 -6.683 1.00 78.38 139 TYR A N 1
ATOM 1023 C CA . TYR A 1 139 ? -5.539 0.710 -5.579 1.00 78.38 139 TYR A CA 1
ATOM 1024 C C . TYR A 1 139 ? -5.416 1.362 -4.191 1.00 78.38 139 TYR A C 1
ATOM 1026 O O . TYR A 1 139 ? -5.769 0.715 -3.206 1.00 78.38 139 TYR A O 1
ATOM 1034 N N . HIS A 1 140 ? -5.034 2.646 -4.080 1.00 82.88 140 HIS A N 1
ATOM 1035 C CA . HIS A 1 140 ? -5.148 3.403 -2.817 1.00 82.88 140 HIS A CA 1
ATOM 1036 C C . HIS A 1 140 ? -6.580 3.424 -2.257 1.00 82.88 140 HIS A C 1
ATOM 1038 O O . HIS A 1 140 ? -6.769 3.707 -1.077 1.00 82.88 140 HIS A O 1
ATOM 1044 N N . ALA A 1 141 ? -7.593 3.081 -3.062 1.00 86.62 141 ALA A N 1
ATOM 1045 C CA . ALA A 1 141 ? -8.964 2.876 -2.601 1.00 86.62 141 ALA A CA 1
ATOM 1046 C C . ALA A 1 141 ? -9.061 1.919 -1.394 1.00 86.62 141 ALA A C 1
ATOM 1048 O O . ALA A 1 141 ? -9.961 2.065 -0.571 1.00 86.62 141 ALA A O 1
ATOM 1049 N N . VAL A 1 142 ? -8.109 0.991 -1.225 1.00 87.12 142 VAL A N 1
ATOM 1050 C CA . VAL A 1 142 ? -8.039 0.115 -0.042 1.00 87.12 142 VAL A CA 1
ATOM 1051 C C . VAL A 1 142 ? -7.898 0.893 1.278 1.00 87.12 142 VAL A C 1
ATOM 1053 O O . VAL A 1 142 ? -8.388 0.448 2.318 1.00 87.12 142 VAL A O 1
ATOM 1056 N N . LEU A 1 143 ? -7.298 2.089 1.238 1.00 90.06 143 LEU A N 1
ATOM 1057 C CA . LEU A 1 143 ? -7.121 2.968 2.397 1.00 90.06 143 LEU A CA 1
ATOM 1058 C C . LEU A 1 143 ? -8.418 3.656 2.832 1.00 90.06 143 LEU A C 1
ATOM 1060 O O . LEU A 1 143 ? -8.490 4.158 3.952 1.00 90.06 143 LEU A O 1
ATOM 1064 N N . VAL A 1 144 ? -9.475 3.632 2.011 1.00 92.19 144 VAL A N 1
ATOM 1065 C CA . VAL A 1 144 ? -10.803 4.117 2.424 1.00 92.19 144 VAL A CA 1
ATOM 1066 C C . VAL A 1 144 ? -11.286 3.360 3.663 1.00 92.19 144 VAL A C 1
ATOM 1068 O O . VAL A 1 144 ? -11.881 3.964 4.551 1.00 92.19 144 VAL A O 1
ATOM 1071 N N . ALA A 1 145 ? -10.951 2.072 3.793 1.00 94.12 145 ALA A N 1
ATOM 1072 C CA . ALA A 1 145 ? -11.252 1.303 4.998 1.00 94.12 145 ALA A CA 1
ATOM 1073 C C . ALA A 1 145 ? -10.607 1.909 6.261 1.00 94.12 145 ALA A C 1
ATOM 1075 O O . ALA A 1 145 ? -11.247 1.954 7.310 1.00 94.12 145 ALA A O 1
ATOM 1076 N N . LEU A 1 146 ? -9.389 2.457 6.163 1.00 95.25 146 LEU A N 1
ATOM 1077 C CA . LEU A 1 146 ? -8.741 3.151 7.281 1.00 95.25 146 LEU A CA 1
ATOM 1078 C C . LEU A 1 146 ? -9.434 4.475 7.614 1.00 95.25 146 LEU A C 1
ATOM 1080 O O . LEU A 1 146 ? -9.501 4.848 8.783 1.00 95.25 146 LEU A O 1
ATOM 1084 N N . ALA A 1 147 ? -9.996 5.168 6.621 1.00 94.88 147 ALA A N 1
ATOM 1085 C CA . ALA A 1 147 ? -10.748 6.401 6.852 1.00 94.88 147 ALA A CA 1
ATOM 1086 C C . ALA A 1 147 ? -12.017 6.154 7.681 1.00 94.88 147 ALA A C 1
ATOM 1088 O O . ALA A 1 147 ? -12.364 6.980 8.525 1.00 94.88 147 ALA A O 1
ATOM 1089 N N . LEU A 1 148 ? -12.661 4.990 7.528 1.00 96.00 148 LEU A N 1
ATOM 1090 C CA . LEU A 1 148 ? -13.832 4.601 8.329 1.00 96.00 148 LEU A CA 1
ATOM 1091 C C . LEU A 1 148 ? -13.517 4.483 9.831 1.00 96.00 148 LEU A C 1
ATOM 1093 O O . LEU A 1 148 ? -14.414 4.612 10.665 1.00 96.00 148 LEU A O 1
ATOM 1097 N N . LEU A 1 149 ? -12.242 4.325 10.204 1.00 97.12 149 LEU A N 1
ATOM 1098 C CA . LEU A 1 149 ? -11.805 4.328 11.604 1.00 97.12 149 LEU A CA 1
ATOM 1099 C C . LEU A 1 149 ? -11.927 5.709 12.269 1.00 97.12 149 LEU A C 1
ATOM 1101 O O . LEU A 1 149 ? -11.733 5.811 13.482 1.00 97.12 149 LEU A O 1
ATOM 1105 N N . VAL A 1 150 ? -12.316 6.757 11.527 1.00 97.12 150 VAL A N 1
ATOM 1106 C CA . VAL A 1 150 ? -12.740 8.048 12.094 1.00 97.12 150 VAL A CA 1
ATOM 1107 C C . VAL A 1 150 ? -13.854 7.879 13.131 1.00 97.12 150 VAL A C 1
ATOM 1109 O O . VAL A 1 150 ? -13.861 8.592 14.132 1.00 97.12 150 VAL A O 1
ATOM 1112 N N . ALA A 1 151 ? -14.729 6.880 12.948 1.00 95.69 151 ALA A N 1
ATOM 1113 C CA . ALA A 1 151 ? -15.788 6.538 13.895 1.00 95.69 151 ALA A CA 1
ATOM 1114 C C . ALA A 1 151 ? -15.243 6.084 15.260 1.00 95.69 151 ALA A C 1
ATOM 1116 O O . ALA A 1 151 ? -15.921 6.214 16.276 1.00 95.69 151 ALA A O 1
ATOM 1117 N N . LEU A 1 152 ? -14.011 5.565 15.295 1.00 94.69 152 LEU A N 1
ATOM 1118 C CA . LEU A 1 152 ? -13.321 5.261 16.540 1.00 94.69 152 LEU A CA 1
ATOM 1119 C C . LEU A 1 152 ? -12.515 6.459 17.020 1.00 94.69 152 LEU A C 1
ATOM 1121 O O . LEU A 1 152 ? -12.618 6.821 18.186 1.00 94.69 152 LEU A O 1
ATOM 1125 N N . HIS A 1 153 ? -11.695 7.069 16.166 1.00 95.69 153 HIS A N 1
ATOM 1126 C CA . HIS A 1 153 ? -10.810 8.159 16.564 1.00 95.69 153 HIS A CA 1
ATOM 1127 C C . HIS A 1 153 ? -10.719 9.224 15.460 1.00 95.69 153 HIS A C 1
ATOM 1129 O O . HIS A 1 153 ? -10.264 8.898 14.361 1.00 95.69 153 HIS A O 1
ATOM 1135 N N . PRO A 1 154 ? -11.028 10.510 15.733 1.00 96.44 154 PRO A N 1
ATOM 1136 C CA . PRO A 1 154 ? -11.069 11.554 14.701 1.00 96.44 154 PRO A CA 1
ATOM 1137 C C . PRO A 1 154 ? -9.725 11.733 13.983 1.00 96.44 154 PRO A C 1
ATOM 1139 O O . PRO A 1 154 ? -9.680 11.995 12.783 1.00 96.44 154 PRO A O 1
ATOM 1142 N N . GLY A 1 155 ? -8.617 11.493 14.695 1.00 96.94 155 GLY A N 1
ATOM 1143 C CA . GLY A 1 155 ? -7.271 11.501 14.117 1.00 96.94 155 GLY A CA 1
ATOM 1144 C C . GLY A 1 155 ? -7.073 10.532 12.942 1.00 96.94 155 GLY A C 1
ATOM 1145 O O . GLY A 1 155 ? -6.242 10.815 12.088 1.00 96.94 155 GLY A O 1
ATOM 1146 N N . ALA A 1 156 ? -7.842 9.438 12.847 1.00 96.44 156 ALA A N 1
ATOM 1147 C CA . A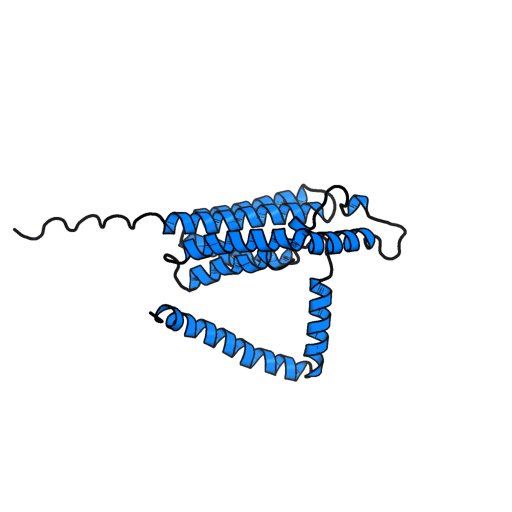LA A 1 156 ? -7.781 8.540 11.693 1.00 96.44 156 ALA A CA 1
ATOM 1148 C C . ALA A 1 156 ? -8.338 9.201 10.424 1.00 96.44 156 ALA A C 1
ATOM 1150 O O . ALA A 1 156 ? -7.693 9.166 9.378 1.00 96.44 156 ALA A O 1
ATOM 1151 N N . GLY A 1 157 ? -9.485 9.881 10.534 1.00 95.12 157 GLY A N 1
ATOM 1152 C CA . GLY A 1 157 ? -10.062 10.648 9.429 1.00 95.12 157 GLY A CA 1
ATOM 1153 C C . GLY A 1 157 ? -9.163 11.808 9.001 1.00 95.12 157 GLY A C 1
ATOM 1154 O O . GLY A 1 157 ? -8.913 11.981 7.811 1.00 95.12 157 GLY A O 1
ATOM 1155 N N . ILE A 1 158 ? -8.603 12.544 9.970 1.00 97.25 158 ILE A N 1
ATOM 1156 C CA . ILE A 1 158 ? -7.646 13.631 9.703 1.00 97.25 158 ILE A CA 1
ATOM 1157 C C . ILE A 1 158 ? -6.417 13.097 8.960 1.00 97.25 158 ILE A C 1
ATOM 1159 O O . ILE A 1 158 ? -6.025 13.667 7.946 1.00 97.25 158 ILE A O 1
ATOM 1163 N N . ALA A 1 159 ? -5.830 11.988 9.419 1.00 97.12 159 ALA A N 1
ATOM 1164 C CA . ALA A 1 159 ? -4.665 11.391 8.773 1.00 97.12 159 ALA A CA 1
ATOM 1165 C C . ALA A 1 159 ? -4.951 10.984 7.318 1.00 97.12 159 ALA A C 1
ATOM 1167 O O . ALA A 1 159 ? -4.127 11.243 6.445 1.00 97.12 159 ALA A O 1
ATOM 1168 N N . MET A 1 160 ? -6.118 10.395 7.037 1.00 96.88 160 MET A N 1
ATOM 1169 C CA . MET A 1 160 ? -6.492 10.002 5.673 1.00 96.88 160 MET A CA 1
ATOM 1170 C C . MET A 1 160 ? -6.799 11.204 4.773 1.00 96.88 160 MET A C 1
ATOM 1172 O O . MET A 1 160 ? -6.396 11.209 3.612 1.00 96.88 160 MET A O 1
ATOM 1176 N N . ALA A 1 161 ? -7.446 12.248 5.297 1.00 96.75 161 ALA A N 1
ATOM 1177 C CA . ALA A 1 161 ? -7.674 13.488 4.555 1.00 96.75 161 ALA A CA 1
ATOM 1178 C C . ALA A 1 161 ? -6.351 14.200 4.217 1.00 96.75 161 ALA A C 1
ATOM 1180 O O . ALA A 1 161 ? -6.152 14.641 3.085 1.00 96.75 161 ALA A O 1
ATOM 1181 N N . LEU A 1 162 ? -5.417 14.254 5.174 1.00 97.62 162 LEU A N 1
ATOM 1182 C CA . LEU A 1 162 ? -4.074 14.787 4.947 1.00 97.62 162 LEU A CA 1
ATOM 1183 C C . LEU A 1 162 ? -3.300 13.946 3.935 1.00 97.62 162 LEU A C 1
ATOM 1185 O O . LEU A 1 162 ? -2.672 14.513 3.048 1.00 97.62 162 LEU A O 1
ATOM 1189 N N . LEU A 1 163 ? -3.370 12.615 4.019 1.00 96.44 163 LEU A N 1
ATOM 1190 C CA . LEU A 1 163 ? -2.753 11.736 3.028 1.00 96.44 163 LEU A CA 1
ATOM 1191 C C . LEU A 1 163 ? -3.306 12.014 1.624 1.00 96.44 163 LEU A C 1
ATOM 1193 O O . LEU A 1 163 ? -2.532 12.161 0.680 1.00 96.44 163 LEU A O 1
ATOM 1197 N N . ALA A 1 164 ? -4.625 12.150 1.479 1.00 95.44 164 ALA A N 1
ATOM 1198 C CA . ALA A 1 164 ? -5.242 12.503 0.204 1.00 95.44 164 ALA A CA 1
ATOM 1199 C C . ALA A 1 164 ? -4.713 13.848 -0.328 1.00 95.44 164 ALA A C 1
ATOM 1201 O O . ALA A 1 164 ? -4.279 13.922 -1.473 1.00 95.44 164 ALA A O 1
ATOM 1202 N N . ALA A 1 165 ? -4.653 14.891 0.504 1.00 96.75 165 ALA A N 1
ATOM 1203 C CA . ALA A 1 165 ? -4.107 16.188 0.100 1.00 96.75 165 ALA A CA 1
ATOM 1204 C C . ALA A 1 165 ? -2.615 16.107 -0.283 1.00 96.75 165 ALA A C 1
ATOM 1206 O O . ALA A 1 165 ? -2.209 16.604 -1.333 1.00 96.75 165 ALA A O 1
ATOM 1207 N N . VAL A 1 166 ? -1.798 15.436 0.534 1.00 96.94 166 VAL A N 1
ATOM 1208 C CA . VAL A 1 166 ? -0.354 15.270 0.310 1.00 96.94 166 VAL A CA 1
ATOM 1209 C C . VAL A 1 166 ? -0.080 14.495 -0.973 1.00 96.94 166 VAL A C 1
ATOM 1211 O O . VAL A 1 166 ? 0.789 14.891 -1.745 1.00 96.94 166 VAL A O 1
ATOM 1214 N N . THR A 1 167 ? -0.825 13.423 -1.248 1.00 94.56 167 THR A N 1
ATOM 1215 C CA . THR A 1 167 ? -0.650 12.667 -2.495 1.00 94.56 167 THR A CA 1
ATOM 1216 C C . THR A 1 167 ? -0.990 13.506 -3.727 1.00 94.56 167 THR A C 1
ATOM 1218 O O . THR A 1 167 ? -0.265 13.406 -4.713 1.00 94.56 167 THR A O 1
ATOM 1221 N N . GLN A 1 168 ? -1.985 14.401 -3.673 1.00 95.12 168 GLN A N 1
ATOM 1222 C CA . GLN A 1 168 ? -2.239 15.353 -4.765 1.00 95.12 168 GLN A CA 1
ATOM 1223 C C . GLN A 1 168 ? -1.067 16.324 -4.955 1.00 95.12 168 GLN A C 1
ATOM 1225 O O . GLN A 1 168 ? -0.584 16.496 -6.073 1.00 95.12 168 GLN A O 1
ATOM 1230 N N . VAL A 1 169 ? -0.548 16.907 -3.869 1.00 96.69 169 VAL A N 1
ATOM 1231 C CA . VAL A 1 169 ? 0.626 17.796 -3.935 1.00 96.69 169 VAL A CA 1
ATOM 1232 C C . VAL A 1 169 ? 1.831 17.074 -4.539 1.00 96.69 169 VAL A C 1
ATOM 1234 O O . VAL A 1 169 ? 2.506 17.626 -5.402 1.00 96.69 169 VAL A O 1
ATOM 1237 N N . ILE A 1 170 ? 2.086 15.827 -4.138 1.00 95.75 170 ILE A N 1
ATOM 1238 C CA . ILE A 1 170 ? 3.180 15.016 -4.682 1.00 95.75 170 ILE A CA 1
ATOM 1239 C C . ILE A 1 170 ? 2.960 14.713 -6.169 1.00 95.75 170 ILE A C 1
ATOM 1241 O O . ILE A 1 170 ? 3.901 14.839 -6.952 1.00 95.75 170 ILE A O 1
ATOM 1245 N N . ALA A 1 171 ? 1.738 14.333 -6.560 1.00 91.88 171 ALA A N 1
ATOM 1246 C CA . ALA A 1 171 ? 1.397 13.973 -7.937 1.00 91.88 171 ALA A CA 1
ATOM 1247 C C . ALA A 1 171 ? 1.670 15.114 -8.922 1.00 91.88 171 ALA A C 1
ATOM 1249 O O . ALA A 1 171 ? 2.160 14.869 -10.021 1.00 91.88 171 ALA A O 1
ATOM 1250 N N . PHE A 1 172 ? 1.361 16.350 -8.522 1.00 92.69 172 PHE A N 1
ATOM 1251 C CA . PHE A 1 172 ? 1.529 17.531 -9.371 1.00 92.69 172 PHE A CA 1
ATOM 1252 C C . PHE A 1 172 ? 2.854 18.270 -9.149 1.00 92.69 172 PHE A C 1
ATOM 1254 O O . PHE A 1 172 ? 3.282 19.022 -10.021 1.00 92.69 172 PHE A O 1
ATOM 1261 N N . GLY A 1 173 ? 3.501 18.084 -7.997 1.00 93.00 173 GLY A N 1
ATOM 1262 C CA . GLY A 1 173 ? 4.693 18.837 -7.602 1.00 93.00 173 GLY A CA 1
ATOM 1263 C C . GLY A 1 173 ? 6.026 18.150 -7.897 1.00 93.00 173 GLY A C 1
ATOM 1264 O O . GLY A 1 173 ? 7.045 18.835 -7.977 1.00 93.00 173 GLY A O 1
ATOM 1265 N N . LEU A 1 174 ? 6.057 16.819 -8.045 1.00 91.00 174 LEU A N 1
ATOM 1266 C CA . LEU A 1 174 ? 7.303 16.084 -8.275 1.00 91.00 174 LEU A CA 1
ATOM 1267 C C . LEU A 1 174 ? 7.456 15.639 -9.739 1.00 91.00 174 LEU A C 1
ATOM 1269 O O . LEU A 1 174 ? 6.525 15.083 -10.320 1.00 91.00 174 LEU A O 1
ATOM 1273 N N . PRO A 1 175 ? 8.640 15.843 -10.345 1.00 83.50 175 PRO A N 1
ATOM 1274 C CA . PRO A 1 175 ? 8.894 15.444 -11.721 1.00 83.50 175 PRO A CA 1
ATOM 1275 C C . PRO A 1 175 ? 9.325 13.970 -11.817 1.00 83.50 175 PRO A C 1
ATOM 1277 O O . PRO A 1 175 ? 9.846 13.404 -10.857 1.00 83.50 175 PRO A O 1
ATOM 1280 N N . TYR A 1 176 ? 9.238 13.417 -13.033 1.00 81.06 176 TYR A N 1
ATOM 1281 C CA . TYR A 1 176 ? 9.653 12.055 -13.420 1.00 81.06 176 TYR A CA 1
ATOM 1282 C C . TYR A 1 176 ? 8.831 10.926 -12.792 1.00 81.06 176 TYR A C 1
ATOM 1284 O O . TYR A 1 176 ? 8.358 11.018 -11.672 1.00 81.06 176 TYR A O 1
ATOM 1292 N N . ALA A 1 177 ? 8.629 9.843 -13.540 1.00 82.44 177 ALA A N 1
ATOM 1293 C CA . ALA A 1 177 ? 7.537 8.915 -13.263 1.00 82.44 177 ALA A CA 1
ATOM 1294 C C . ALA A 1 177 ? 7.675 8.091 -11.968 1.00 82.44 177 ALA A C 1
ATOM 1296 O O . ALA A 1 177 ? 6.651 7.680 -11.445 1.00 82.44 177 ALA A O 1
ATOM 1297 N N . ASP A 1 178 ? 8.877 7.824 -11.444 1.00 90.94 178 ASP A N 1
ATOM 1298 C CA . ASP A 1 178 ? 9.076 6.952 -10.272 1.00 90.94 178 ASP A CA 1
ATOM 1299 C C . ASP A 1 178 ? 9.083 7.694 -8.925 1.00 90.94 178 ASP A C 1
ATOM 1301 O O . ASP A 1 178 ? 8.586 7.174 -7.924 1.00 90.94 178 ASP A O 1
ATOM 1305 N N . VAL A 1 179 ? 9.619 8.915 -8.886 1.00 94.38 179 VAL A N 1
ATOM 1306 C CA . VAL A 1 179 ? 9.802 9.689 -7.645 1.00 94.38 179 VAL A CA 1
ATOM 1307 C C . VAL A 1 179 ? 8.479 10.016 -6.924 1.00 94.38 179 VAL A C 1
ATOM 1309 O O . VAL A 1 179 ? 8.421 9.794 -5.709 1.00 94.38 179 VAL A O 1
ATOM 1312 N N . PRO A 1 180 ? 7.405 10.482 -7.599 1.00 95.00 180 PRO A N 1
ATOM 1313 C CA . PRO A 1 180 ? 6.133 10.782 -6.950 1.00 95.00 180 PRO A CA 1
ATOM 1314 C C . PRO A 1 180 ? 5.559 9.577 -6.207 1.00 95.00 180 PRO A C 1
ATOM 1316 O O . PRO A 1 180 ? 5.151 9.704 -5.060 1.00 95.00 180 PRO A O 1
ATOM 1319 N N . PHE A 1 181 ? 5.585 8.385 -6.803 1.00 94.69 181 PHE A N 1
ATOM 1320 C CA . PHE A 1 181 ? 4.986 7.202 -6.182 1.00 94.69 181 PHE A CA 1
ATOM 1321 C C . PHE A 1 181 ? 5.817 6.654 -5.024 1.00 94.69 181 PHE A C 1
ATOM 1323 O O . PHE A 1 181 ? 5.258 6.154 -4.049 1.00 94.69 181 PHE A O 1
ATOM 1330 N N . VAL A 1 182 ? 7.140 6.823 -5.058 1.00 95.31 182 VAL A N 1
ATOM 1331 C CA . VAL A 1 182 ? 7.993 6.548 -3.894 1.00 95.31 182 VAL A CA 1
ATOM 1332 C C . VAL A 1 182 ? 7.678 7.515 -2.749 1.00 95.31 182 VAL A C 1
ATOM 1334 O O . VAL A 1 182 ? 7.529 7.084 -1.606 1.00 95.31 182 VAL A O 1
ATOM 1337 N N . ALA A 1 183 ? 7.514 8.807 -3.041 1.00 96.25 183 ALA A N 1
ATOM 1338 C CA . ALA A 1 183 ? 7.135 9.796 -2.035 1.00 96.25 183 ALA A CA 1
ATOM 1339 C C . ALA A 1 183 ? 5.721 9.538 -1.475 1.00 96.25 183 ALA A C 1
ATOM 1341 O O . ALA A 1 183 ? 5.524 9.591 -0.261 1.00 96.25 183 ALA A O 1
ATOM 1342 N N . MET A 1 184 ? 4.756 9.179 -2.331 1.00 96.19 184 MET A N 1
ATOM 1343 C CA . MET A 1 184 ? 3.416 8.747 -1.913 1.00 96.19 184 MET A CA 1
ATOM 1344 C C . MET A 1 184 ? 3.484 7.514 -1.014 1.00 96.19 184 MET A C 1
ATOM 1346 O O . MET A 1 184 ? 2.814 7.487 0.010 1.00 96.19 184 MET A O 1
ATOM 1350 N N . SER A 1 185 ? 4.338 6.539 -1.339 1.00 96.00 185 SER A N 1
ATOM 1351 C CA . SER A 1 185 ? 4.542 5.343 -0.513 1.00 96.00 185 SER A CA 1
ATOM 1352 C C . SER A 1 185 ? 5.030 5.697 0.890 1.00 96.00 185 SER A C 1
ATOM 1354 O O . SER A 1 185 ? 4.549 5.148 1.876 1.00 96.00 185 SER A O 1
ATOM 1356 N N . ALA A 1 186 ? 5.972 6.638 1.004 1.00 97.19 186 ALA A N 1
ATOM 1357 C CA . ALA A 1 186 ? 6.444 7.105 2.303 1.00 97.19 186 ALA A CA 1
ATOM 1358 C C . ALA A 1 186 ? 5.319 7.791 3.098 1.00 97.19 186 ALA A C 1
ATOM 1360 O O . ALA A 1 186 ? 5.124 7.481 4.274 1.00 97.19 186 ALA A O 1
ATOM 1361 N N . ALA A 1 187 ? 4.548 8.675 2.456 1.00 97.31 187 ALA A N 1
ATOM 1362 C CA . ALA A 1 187 ? 3.408 9.343 3.083 1.00 97.31 187 ALA A CA 1
ATOM 1363 C C . ALA A 1 187 ? 2.323 8.344 3.529 1.00 97.31 187 ALA A C 1
ATOM 1365 O O . ALA A 1 187 ? 1.802 8.450 4.640 1.00 97.31 187 ALA A O 1
ATOM 1366 N N . GLU A 1 188 ? 2.025 7.347 2.696 1.00 96.38 188 GLU A N 1
ATOM 1367 C CA . GLU A 1 188 ? 1.084 6.266 2.985 1.00 96.38 188 GLU A CA 1
ATOM 1368 C C . GLU A 1 188 ? 1.518 5.472 4.220 1.00 96.38 188 GLU A C 1
ATOM 1370 O O . GLU A 1 188 ? 0.724 5.299 5.146 1.00 96.38 188 GLU A O 1
ATOM 1375 N N . LEU A 1 189 ? 2.787 5.056 4.293 1.00 97.06 189 LEU A N 1
ATOM 1376 C CA . LEU A 1 189 ? 3.303 4.359 5.469 1.00 97.06 189 LEU A CA 1
ATOM 1377 C C . LEU A 1 189 ? 3.216 5.232 6.723 1.00 97.06 189 LEU A C 1
ATOM 1379 O O . LEU A 1 189 ? 2.744 4.759 7.754 1.00 97.06 189 LEU A O 1
ATOM 1383 N N . VAL A 1 190 ? 3.593 6.512 6.654 1.00 98.00 190 VAL A N 1
ATOM 1384 C CA . VAL A 1 190 ? 3.455 7.432 7.796 1.00 98.00 190 VAL A CA 1
ATOM 1385 C C . VAL A 1 190 ? 2.007 7.491 8.281 1.00 98.00 190 VAL A C 1
ATOM 1387 O O . VAL A 1 190 ? 1.761 7.395 9.484 1.00 98.00 190 VAL A O 1
ATOM 1390 N N . ALA A 1 191 ? 1.042 7.588 7.368 1.00 97.75 191 ALA A N 1
ATOM 1391 C CA . ALA A 1 191 ? -0.370 7.624 7.721 1.00 97.75 191 ALA A CA 1
ATOM 1392 C C . ALA A 1 191 ? -0.842 6.294 8.338 1.00 97.75 191 ALA A C 1
ATOM 1394 O O . ALA A 1 191 ? -1.483 6.302 9.388 1.00 97.75 191 ALA A O 1
ATOM 1395 N N . ILE A 1 192 ? -0.466 5.152 7.754 1.00 97.69 192 ILE A N 1
ATOM 1396 C CA . ILE A 1 192 ? -0.779 3.809 8.270 1.00 97.69 192 ILE A CA 1
ATOM 1397 C C . ILE A 1 192 ? -0.239 3.622 9.690 1.00 97.69 192 ILE A C 1
ATOM 1399 O O . ILE A 1 192 ? -0.983 3.238 10.599 1.00 97.69 192 ILE A O 1
ATOM 1403 N N . PHE A 1 193 ? 1.045 3.911 9.905 1.00 98.44 193 PHE A N 1
ATOM 1404 C CA . PHE A 1 193 ? 1.678 3.797 11.217 1.00 98.44 193 PHE A CA 1
ATOM 1405 C C . PHE A 1 193 ? 1.102 4.807 12.210 1.00 98.44 193 PHE A C 1
ATOM 1407 O O . PHE A 1 193 ? 0.882 4.458 13.368 1.00 98.44 193 PHE A O 1
ATOM 1414 N N . GLY A 1 194 ? 0.791 6.022 11.757 1.00 98.06 194 GLY A N 1
ATOM 1415 C CA . GLY A 1 194 ? 0.133 7.051 12.554 1.00 98.06 194 GLY A CA 1
ATOM 1416 C C . GLY A 1 194 ? -1.232 6.595 13.068 1.00 98.06 194 GLY A C 1
ATOM 1417 O O . GLY A 1 194 ? -1.465 6.605 14.275 1.00 98.06 194 GLY A O 1
ATOM 1418 N N . VAL A 1 195 ? -2.113 6.121 12.182 1.00 98.06 195 VAL A N 1
ATOM 1419 C CA . VAL A 1 195 ? -3.447 5.618 12.555 1.00 98.06 195 VAL A CA 1
ATOM 1420 C C . VAL A 1 195 ? -3.344 4.409 13.480 1.00 98.06 195 VAL A C 1
ATOM 1422 O O . VAL A 1 195 ? -3.962 4.393 14.546 1.00 98.06 195 VAL A O 1
ATOM 1425 N N . THR A 1 196 ? -2.518 3.424 13.122 1.00 98.25 196 THR A N 1
ATOM 1426 C CA . THR A 1 196 ? -2.328 2.212 13.934 1.00 98.25 196 THR A CA 1
ATOM 1427 C C . THR A 1 196 ? -1.781 2.568 15.322 1.00 98.25 196 THR A C 1
ATOM 1429 O O . THR A 1 196 ? -2.281 2.085 16.336 1.00 98.25 196 THR A O 1
ATOM 1432 N N . GLY A 1 197 ? -0.803 3.475 15.388 1.00 98.06 197 GLY A N 1
ATOM 1433 C CA . GLY A 1 197 ? -0.205 3.963 16.628 1.00 98.06 197 GLY A CA 1
ATOM 1434 C C . GLY A 1 197 ? -1.178 4.753 17.505 1.00 98.06 197 GLY A C 1
ATOM 1435 O O . GLY A 1 197 ? -1.189 4.557 18.720 1.00 98.06 197 GLY A O 1
ATOM 1436 N N . LEU A 1 198 ? -2.035 5.600 16.922 1.00 97.06 198 LEU A N 1
ATOM 1437 C CA . LEU A 1 198 ? -3.095 6.304 17.658 1.00 97.06 198 LEU A CA 1
ATOM 1438 C C . LEU A 1 198 ? -4.045 5.313 18.341 1.00 97.06 198 LEU A C 1
ATOM 1440 O O . LEU A 1 198 ? -4.331 5.444 19.534 1.00 97.06 198 LEU A O 1
ATOM 1444 N N . LEU A 1 199 ? -4.483 4.284 17.612 1.00 96.75 199 LEU A N 1
ATOM 1445 C CA . LEU A 1 199 ? -5.373 3.252 18.145 1.00 96.75 199 LEU A CA 1
ATOM 1446 C C . LEU A 1 199 ? -4.674 2.381 19.201 1.00 96.75 199 LEU A C 1
ATOM 1448 O O . LEU A 1 199 ? -5.248 2.122 20.259 1.00 96.75 199 LEU A O 1
ATOM 1452 N N . ALA A 1 200 ? -3.410 2.011 18.983 1.00 96.81 200 ALA A N 1
ATOM 1453 C CA . ALA A 1 200 ? -2.607 1.266 19.952 1.00 96.81 200 ALA A CA 1
ATOM 1454 C C . ALA A 1 200 ? -2.353 2.055 21.251 1.00 96.81 200 ALA A C 1
ATOM 1456 O O . ALA A 1 200 ? -2.405 1.494 22.347 1.00 96.81 200 ALA A O 1
ATOM 1457 N N . ARG A 1 201 ? -2.110 3.370 21.162 1.00 95.81 201 ARG A N 1
ATOM 1458 C CA . ARG A 1 201 ? -1.967 4.248 22.337 1.00 95.81 201 ARG A CA 1
ATOM 1459 C C . ARG A 1 201 ? -3.267 4.342 23.117 1.00 95.81 201 ARG A C 1
ATOM 1461 O O . ARG A 1 201 ? -3.245 4.220 24.340 1.00 95.81 201 ARG A O 1
ATOM 1468 N N . ARG A 1 202 ? -4.397 4.500 22.420 1.00 91.56 202 ARG A N 1
ATOM 1469 C CA . ARG A 1 202 ? -5.715 4.469 23.055 1.00 91.56 202 ARG A CA 1
ATOM 1470 C C . ARG A 1 202 ? -5.958 3.135 23.746 1.00 91.56 202 ARG A C 1
ATOM 1472 O O . ARG A 1 202 ? -6.520 3.144 24.829 1.00 91.56 202 ARG A O 1
ATOM 1479 N N . ALA A 1 203 ? -5.531 2.009 23.176 1.00 87.88 203 ALA A N 1
ATOM 1480 C CA . ALA A 1 203 ? -5.665 0.700 23.815 1.00 87.88 203 ALA A CA 1
ATOM 1481 C C . ALA A 1 203 ? -4.905 0.583 25.149 1.00 87.88 203 ALA A C 1
ATOM 1483 O O . ALA A 1 203 ? -5.377 -0.099 26.055 1.00 87.88 203 ALA A O 1
ATOM 1484 N N . ALA A 1 204 ? -3.785 1.297 25.297 1.00 85.94 204 ALA A N 1
ATOM 1485 C CA . ALA A 1 204 ? -2.952 1.271 26.499 1.00 85.94 204 ALA A CA 1
ATOM 1486 C C . ALA A 1 204 ? -3.453 2.162 27.654 1.00 85.94 204 ALA A C 1
ATOM 1488 O O . ALA A 1 204 ? -3.042 1.958 28.793 1.00 85.94 204 ALA A O 1
ATOM 1489 N N . GLN A 1 205 ? -4.307 3.156 27.393 1.00 85.75 205 GLN A N 1
ATOM 1490 C CA . GLN A 1 205 ? -4.834 4.027 28.451 1.00 85.75 205 GLN A CA 1
ATOM 1491 C C . GLN A 1 205 ? -5.832 3.257 29.324 1.00 85.75 205 GLN A C 1
ATOM 1493 O O . GLN A 1 205 ? -6.680 2.581 28.754 1.00 85.75 205 GLN A O 1
ATOM 1498 N N . PRO A 1 206 ? -5.814 3.341 30.663 1.00 77.69 206 PRO A N 1
ATOM 1499 C CA . PRO A 1 206 ? -6.842 2.707 31.487 1.00 77.69 206 PRO A CA 1
ATOM 1500 C C . PRO A 1 206 ? -8.241 3.180 31.069 1.00 77.69 206 PRO A C 1
ATOM 1502 O O . PRO A 1 206 ? -8.404 4.309 30.601 1.00 77.69 206 PRO A O 1
ATOM 1505 N N . ALA A 1 207 ? -9.244 2.301 31.171 1.00 73.56 207 ALA A N 1
ATOM 1506 C CA . ALA A 1 207 ? -10.624 2.737 30.980 1.00 73.56 207 ALA A CA 1
ATOM 1507 C C . ALA A 1 207 ? -10.887 3.880 31.976 1.00 73.56 207 ALA A C 1
ATOM 1509 O O . ALA A 1 207 ? -10.448 3.758 33.125 1.00 73.56 207 ALA A O 1
ATOM 1510 N N . PRO A 1 208 ? -11.517 4.994 31.561 1.00 68.06 208 PRO A N 1
ATOM 1511 C CA . PRO A 1 208 ? -11.836 6.063 32.495 1.00 68.06 208 PRO A CA 1
ATOM 1512 C C . PRO A 1 208 ? -12.587 5.446 33.674 1.00 68.06 208 PRO A C 1
ATOM 1514 O O . PRO A 1 208 ? -13.531 4.680 33.462 1.00 68.06 208 PRO A O 1
ATOM 1517 N N . ALA A 1 209 ? -12.115 5.715 34.896 1.00 66.25 209 ALA A N 1
ATOM 1518 C CA . ALA A 1 209 ? -12.803 5.278 36.101 1.00 66.25 209 ALA A CA 1
ATOM 1519 C C . ALA A 1 209 ? -14.260 5.717 35.961 1.00 66.25 209 ALA A C 1
ATOM 1521 O O . ALA A 1 209 ? -14.509 6.887 35.659 1.00 66.25 209 ALA A O 1
ATOM 1522 N N . ALA A 1 210 ? -15.196 4.773 36.075 1.00 62.75 210 ALA A N 1
ATOM 1523 C CA . ALA A 1 210 ? -16.611 5.078 35.967 1.00 62.75 210 ALA A CA 1
ATOM 1524 C C . ALA A 1 210 ? -16.926 6.182 36.985 1.00 62.75 210 ALA A C 1
ATOM 1526 O O . ALA A 1 210 ? -16.899 5.952 38.194 1.00 62.75 210 ALA A O 1
ATOM 1527 N N . PHE A 1 211 ? -17.133 7.404 36.497 1.00 58.12 211 PHE A N 1
ATOM 1528 C CA . PHE A 1 211 ? -17.550 8.515 37.334 1.00 58.12 211 PHE A CA 1
ATOM 1529 C C . PHE A 1 211 ? -18.942 8.164 37.866 1.00 58.12 211 PHE A C 1
ATOM 1531 O O . PHE A 1 211 ? -19.894 8.090 37.096 1.00 58.12 211 PHE A O 1
ATOM 1538 N N . GLY A 1 212 ? -19.044 7.935 39.177 1.00 54.38 212 GLY A N 1
ATOM 1539 C CA . GLY A 1 212 ? -20.324 7.848 39.876 1.00 54.38 212 GLY A CA 1
ATOM 1540 C C . GLY A 1 212 ? -20.876 6.438 40.090 1.00 54.38 212 GLY A C 1
ATOM 1541 O O . GLY A 1 212 ? -21.960 6.119 39.621 1.00 54.38 212 GLY A O 1
ATOM 1542 N N . ALA A 1 213 ? -20.204 5.640 40.919 1.00 53.16 213 ALA A N 1
ATOM 1543 C CA . ALA A 1 213 ? -20.915 4.816 41.903 1.00 53.16 213 ALA A CA 1
ATOM 1544 C C . ALA A 1 213 ? -20.826 5.501 43.279 1.00 53.16 213 ALA A C 1
ATOM 1546 O O . ALA A 1 213 ? -20.388 4.924 44.267 1.00 53.16 213 ALA A O 1
ATOM 1547 N N . THR A 1 214 ? -21.158 6.791 43.335 1.00 59.25 214 THR A N 1
ATOM 1548 C CA . THR A 1 214 ? -21.350 7.499 44.601 1.00 59.25 214 THR A CA 1
ATOM 1549 C C . THR A 1 214 ? -22.776 7.288 45.086 1.00 59.25 214 THR A C 1
ATOM 1551 O O . THR A 1 214 ? -23.719 7.747 44.451 1.00 59.25 214 THR A O 1
ATOM 1554 N N . ALA A 1 215 ? -22.877 6.671 46.262 1.00 53.19 215 ALA A N 1
ATOM 1555 C CA . ALA A 1 215 ? -23.860 6.985 47.294 1.00 53.19 215 ALA A CA 1
ATOM 1556 C C . ALA A 1 215 ? -25.349 6.771 46.951 1.00 53.19 215 ALA A C 1
ATOM 1558 O O . ALA A 1 215 ? -26.108 7.720 46.791 1.00 53.19 215 ALA A O 1
ATOM 1559 N N . ALA A 1 216 ? -25.796 5.516 47.000 1.00 49.59 216 ALA A N 1
ATOM 1560 C CA . ALA A 1 216 ? -27.180 5.186 47.340 1.00 49.59 216 ALA A CA 1
ATOM 1561 C C . ALA A 1 216 ? -27.158 4.108 48.433 1.00 49.59 216 ALA A C 1
ATOM 1563 O O . ALA A 1 216 ? -27.105 2.914 48.160 1.00 49.59 216 ALA A O 1
ATOM 1564 N N . GLY A 1 217 ? -27.082 4.563 49.679 1.00 52.34 217 GLY A N 1
ATOM 1565 C CA . GLY A 1 217 ? -27.026 3.729 50.875 1.00 52.34 217 GLY A CA 1
ATOM 1566 C C . GLY A 1 217 ? -26.986 4.616 52.113 1.00 52.34 217 GLY A C 1
ATOM 1567 O O . GLY A 1 217 ? -26.007 4.601 52.853 1.00 52.34 217 GLY A O 1
ATOM 1568 N N . ARG A 1 218 ? -27.998 5.477 52.247 1.00 49.06 218 ARG A N 1
ATOM 1569 C CA . ARG A 1 218 ? -28.450 5.991 53.541 1.00 49.06 218 ARG A CA 1
ATOM 1570 C C . ARG A 1 218 ? -29.720 5.243 53.895 1.00 49.06 218 ARG A C 1
ATOM 1572 O O . ARG A 1 218 ? -30.500 5.009 52.944 1.00 49.06 218 ARG A O 1
#

Sequence (218 aa):
SLAPLRSLAPFALGAALAVAVLVPLATWRGGAGAWSGFAANSRKLLATPLFNHVGALPLAAFEPARSARRLEQPAAAEPNAVWKQAQRARRAERAWLVVAVAALWALLYARALPRLGDWSAAALATATVPLATALTGYYHAVLVALALLVALHPGAGIAMALLAAVTQVIAFGLPYADVPFVAMSAAELVAIFGVTGLLARRAAQPAPAAFGATAAGR

Secondary structure (DSSP, 8-state):
--HHHHHTHHHHHHHHHHHHHHHHHHHHHH-TTHHHHHHHHHHHHHHS--TTEESHHHHHH--GGG-HHHH--TTSSSTTHHHHHHHHHHHHHTHHHHHHHHHHHHHHHHHHGGG--HHHHHHHHTTHHHHH--EEGGGGGGGHHHHGGGGT-HHHHHHHHHHHHHHHHHHHHS-SSSHHHHHHHHHHHHHHHHHHHHHHHHHHSPPPP-S-------